Protein AF-A0AB33CK07-F1 (afdb_monomer_lite)

pLDDT: mean 81.27, std 14.11, range [33.09, 98.12]

Structure (mmCIF, N/CA/C/O backbone):
data_AF-A0AB33CK07-F1
#
_entry.id   AF-A0AB33CK07-F1
#
loop_
_atom_site.group_PDB
_atom_site.id
_atom_site.type_symbol
_atom_site.labe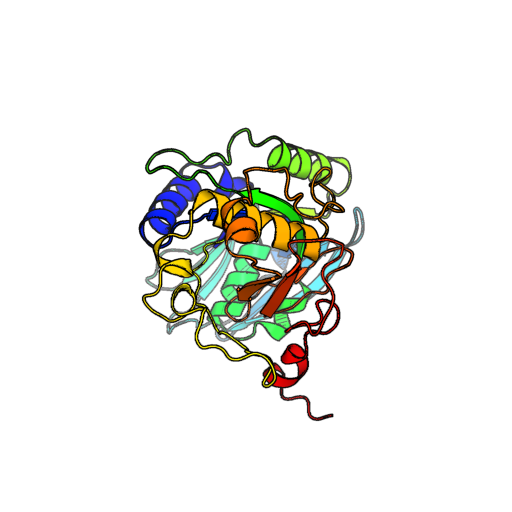l_atom_id
_atom_site.label_alt_id
_atom_site.label_comp_id
_atom_site.label_asym_id
_atom_site.label_entity_id
_atom_site.label_seq_id
_atom_site.pdbx_PDB_ins_code
_atom_site.Cartn_x
_atom_site.Cartn_y
_atom_site.Cartn_z
_atom_site.occupancy
_atom_site.B_iso_or_equiv
_atom_site.auth_seq_id
_atom_site.auth_comp_id
_atom_site.auth_asym_id
_atom_site.auth_atom_id
_atom_site.pdbx_PDB_model_num
ATOM 1 N N . MET A 1 1 ? 2.839 5.586 1.866 1.00 85.88 1 MET A N 1
ATOM 2 C CA . MET A 1 1 ? 1.687 6.102 2.645 1.00 85.88 1 MET A CA 1
ATOM 3 C C . MET A 1 1 ? 0.417 5.455 2.115 1.00 85.88 1 MET A C 1
ATOM 5 O O . MET A 1 1 ? 0.342 5.259 0.911 1.00 85.88 1 MET A O 1
ATOM 9 N N . LEU A 1 2 ? -0.549 5.105 2.964 1.00 88.44 2 LEU A N 1
ATOM 10 C CA . LEU A 1 2 ? -1.842 4.560 2.535 1.00 88.44 2 LEU A CA 1
ATOM 11 C C . LEU A 1 2 ? -2.947 5.533 2.938 1.00 88.44 2 LEU A C 1
ATOM 13 O O . LEU A 1 2 ? -2.925 6.022 4.062 1.00 88.44 2 LEU A O 1
ATOM 17 N N . LEU A 1 3 ? -3.873 5.805 2.027 1.00 86.88 3 LEU A N 1
ATOM 18 C CA . LEU A 1 3 ? -5.029 6.660 2.259 1.00 86.88 3 LEU A CA 1
ATOM 19 C C . LEU A 1 3 ? -6.311 5.933 1.876 1.00 86.88 3 LEU A C 1
ATOM 21 O O . LEU A 1 3 ? -6.347 5.219 0.867 1.00 86.88 3 LEU A O 1
ATOM 25 N N . SER A 1 4 ? -7.380 6.189 2.625 1.00 84.88 4 SER A N 1
ATOM 26 C CA . SER A 1 4 ? -8.730 5.921 2.133 1.00 84.88 4 SER A CA 1
ATOM 27 C C . SER A 1 4 ? -9.007 6.794 0.897 1.00 84.88 4 SER A C 1
ATOM 29 O O . SER A 1 4 ? -8.420 7.869 0.718 1.00 84.88 4 SER A O 1
ATOM 31 N N . ALA A 1 5 ? -9.935 6.380 0.033 1.00 77.31 5 ALA A N 1
ATOM 32 C CA . ALA A 1 5 ? -10.377 7.238 -1.070 1.00 77.31 5 ALA A CA 1
ATOM 33 C C . ALA A 1 5 ? -10.945 8.594 -0.589 1.00 77.31 5 ALA A C 1
ATOM 35 O O . ALA A 1 5 ? -10.821 9.610 -1.280 1.00 77.31 5 ALA A O 1
ATOM 36 N N . HIS A 1 6 ? -11.530 8.626 0.612 1.00 78.94 6 HIS A N 1
ATOM 37 C CA . HIS A 1 6 ? -12.035 9.849 1.228 1.00 78.94 6 HIS A CA 1
ATOM 38 C C . HIS A 1 6 ? -10.890 10.805 1.609 1.00 78.94 6 HIS A C 1
ATOM 40 O O . HIS A 1 6 ? -10.870 11.951 1.157 1.00 78.94 6 HIS A O 1
ATOM 46 N N . GLN A 1 7 ? -9.880 10.322 2.337 1.00 79.62 7 GLN A N 1
ATOM 47 C CA . GLN A 1 7 ? -8.671 11.087 2.671 1.00 79.62 7 GLN A CA 1
ATOM 48 C C . GLN A 1 7 ? -7.916 11.569 1.435 1.00 79.62 7 GLN A C 1
ATOM 50 O O . GLN A 1 7 ? -7.435 12.698 1.397 1.00 79.62 7 GLN A O 1
ATOM 55 N N . ALA A 1 8 ? -7.832 10.739 0.394 1.00 75.00 8 ALA A N 1
ATOM 56 C CA . ALA A 1 8 ? -7.155 11.105 -0.847 1.00 75.00 8 ALA A CA 1
ATOM 57 C C . ALA A 1 8 ? -7.790 12.323 -1.548 1.00 75.00 8 ALA A C 1
ATOM 59 O O . ALA A 1 8 ? -7.141 12.974 -2.370 1.00 75.00 8 ALA A O 1
ATOM 60 N N . THR A 1 9 ? -9.054 12.639 -1.246 1.00 72.94 9 THR A N 1
ATOM 61 C CA . THR A 1 9 ? -9.816 13.698 -1.922 1.00 72.94 9 THR A CA 1
ATOM 62 C C . THR A 1 9 ? -10.185 14.877 -1.019 1.00 72.94 9 THR A C 1
ATOM 64 O O . THR A 1 9 ? -10.418 15.973 -1.543 1.00 72.94 9 THR A O 1
ATOM 67 N N . ASN A 1 10 ? -10.189 14.702 0.306 1.00 78.06 10 ASN A N 1
ATOM 68 C CA . ASN A 1 10 ? -10.544 15.748 1.265 1.00 78.06 10 ASN A CA 1
ATOM 69 C C . ASN A 1 10 ? -9.382 16.729 1.558 1.00 78.06 10 ASN A C 1
ATOM 71 O O . ASN A 1 10 ? -8.235 16.530 1.154 1.00 78.06 10 ASN A O 1
ATOM 75 N N . LYS A 1 11 ? -9.695 17.858 2.208 1.00 78.38 11 LYS A N 1
ATOM 76 C CA . LYS A 1 11 ? -8.737 18.957 2.435 1.00 78.38 11 LYS A CA 1
ATOM 77 C C . LYS A 1 11 ? -7.617 18.573 3.408 1.00 78.38 11 LYS A C 1
ATOM 79 O O . LYS A 1 11 ? -6.467 18.936 3.168 1.00 78.38 11 LYS A O 1
ATOM 84 N N . ASP A 1 12 ? -7.945 17.840 4.465 1.00 78.94 12 ASP A N 1
ATOM 85 C CA . ASP A 1 12 ? -6.992 17.497 5.523 1.00 78.94 12 ASP A CA 1
ATOM 86 C C . ASP A 1 12 ? -5.993 16.442 5.044 1.00 78.94 12 ASP A C 1
ATOM 88 O O . ASP A 1 12 ? -4.785 16.615 5.200 1.00 78.94 12 ASP A O 1
ATOM 92 N N . GLY A 1 13 ? -6.469 15.415 4.335 1.00 78.19 13 GLY A N 1
ATOM 93 C CA . GLY A 1 13 ? -5.608 14.431 3.690 1.00 78.19 13 GLY A CA 1
ATOM 94 C C . GLY A 1 13 ? -4.673 15.078 2.669 1.00 78.19 13 GLY A C 1
ATOM 95 O O . GLY A 1 13 ? -3.477 14.795 2.668 1.00 78.19 13 GLY A O 1
ATOM 96 N N . LYS A 1 14 ? -5.156 16.047 1.877 1.00 78.31 14 LYS A N 1
ATOM 97 C CA . LYS A 1 14 ? -4.290 16.846 0.991 1.00 78.31 14 LYS A CA 1
ATOM 98 C C . LYS A 1 14 ? -3.204 17.614 1.748 1.00 78.31 14 LYS A C 1
ATOM 100 O O . LYS A 1 14 ? -2.072 17.663 1.277 1.00 78.31 14 LYS A O 1
ATOM 105 N N . ALA A 1 15 ? -3.515 18.204 2.901 1.00 82.00 15 ALA A N 1
ATOM 106 C CA . ALA A 1 15 ? -2.518 18.914 3.701 1.00 82.00 15 ALA A CA 1
ATOM 107 C C . ALA A 1 15 ? -1.416 17.965 4.199 1.00 82.00 15 ALA A C 1
ATOM 109 O O . ALA A 1 15 ? -0.233 18.277 4.057 1.00 82.00 15 ALA A O 1
ATOM 110 N N . VAL A 1 16 ? -1.791 16.780 4.694 1.00 82.81 16 VAL A N 1
ATOM 111 C CA . VAL A 1 16 ? -0.831 15.739 5.099 1.00 82.81 16 VAL A CA 1
ATOM 112 C C . VAL A 1 16 ? 0.034 15.307 3.914 1.00 82.81 16 VAL A C 1
ATOM 114 O O . VAL A 1 16 ? 1.252 15.212 4.046 1.00 82.81 16 VAL A O 1
ATOM 117 N N . LEU A 1 17 ? -0.566 15.113 2.738 1.00 82.38 17 LEU A N 1
ATOM 118 C CA . LEU A 1 17 ? 0.158 14.747 1.521 1.00 82.38 17 LEU A CA 1
ATOM 119 C C . LEU A 1 17 ? 1.204 15.777 1.110 1.00 82.38 17 LEU A C 1
ATOM 121 O O . LEU A 1 17 ? 2.318 15.398 0.755 1.00 82.38 17 LEU A O 1
ATOM 125 N N . LEU A 1 18 ? 0.871 17.068 1.172 1.00 82.75 18 LEU A N 1
ATOM 126 C CA . LEU A 1 18 ? 1.829 18.131 0.870 1.00 82.75 18 LEU A CA 1
ATOM 127 C C . LEU A 1 18 ? 2.994 18.142 1.861 1.00 82.75 18 LEU A C 1
ATOM 129 O O . LEU A 1 18 ? 4.123 18.404 1.454 1.00 82.75 18 LEU A O 1
ATOM 133 N N . THR A 1 19 ? 2.740 17.855 3.139 1.00 84.81 19 THR A N 1
ATOM 134 C CA . THR A 1 19 ? 3.794 17.744 4.157 1.00 84.81 19 THR A CA 1
ATOM 135 C C . THR A 1 19 ? 4.709 16.558 3.868 1.00 84.81 19 THR A C 1
ATOM 137 O O . THR A 1 19 ? 5.914 16.747 3.728 1.00 84.81 19 THR A O 1
ATOM 140 N N . VAL A 1 20 ? 4.147 15.361 3.675 1.00 84.56 20 VAL A N 1
ATOM 141 C CA . VAL A 1 20 ? 4.927 14.145 3.389 1.00 84.56 20 VAL A CA 1
ATOM 142 C C . VAL A 1 20 ? 5.734 14.295 2.098 1.00 84.56 20 VAL A C 1
ATOM 144 O O . VAL A 1 20 ? 6.910 13.951 2.071 1.00 84.56 20 VAL A O 1
ATOM 147 N N . ASN A 1 21 ? 5.142 14.863 1.044 1.00 83.81 21 ASN A N 1
ATOM 148 C CA . ASN A 1 21 ? 5.810 15.034 -0.247 1.00 83.81 21 ASN A CA 1
ATOM 149 C C . ASN A 1 21 ? 7.002 16.009 -0.198 1.00 83.81 21 ASN A C 1
ATOM 151 O O . ASN A 1 21 ? 7.901 15.909 -1.029 1.00 83.81 21 ASN A O 1
ATOM 155 N N . LYS A 1 22 ? 7.016 16.959 0.749 1.00 83.06 22 LYS A N 1
ATOM 156 C CA . LYS A 1 22 ? 8.163 17.862 0.954 1.00 83.06 22 LYS A CA 1
ATOM 157 C C . LYS A 1 22 ? 9.365 17.139 1.554 1.00 83.06 22 LYS A C 1
ATOM 159 O O . LYS A 1 22 ? 10.492 17.487 1.224 1.00 83.06 22 LYS A O 1
ATOM 164 N N . GLU A 1 23 ? 9.123 16.168 2.429 1.00 83.75 23 GLU A N 1
ATOM 165 C CA . GLU A 1 23 ? 10.176 15.393 3.094 1.00 83.75 23 GLU A CA 1
ATOM 166 C C . GLU A 1 23 ? 10.644 14.215 2.236 1.00 83.75 23 GLU A C 1
ATOM 168 O O . GLU A 1 23 ? 11.837 13.942 2.138 1.00 83.75 23 GLU A O 1
ATOM 173 N N . SER A 1 24 ? 9.703 13.526 1.590 1.00 82.62 24 SER A N 1
ATOM 174 C CA . SER A 1 24 ? 9.966 12.378 0.731 1.00 82.62 24 SER A CA 1
ATOM 175 C C . SER A 1 24 ? 9.107 12.477 -0.530 1.00 82.62 24 SER A C 1
ATOM 177 O O . SER A 1 24 ? 7.899 12.226 -0.460 1.00 82.62 24 SER A O 1
ATOM 179 N N . PRO A 1 25 ? 9.700 12.852 -1.682 1.00 84.06 25 PRO A N 1
ATOM 180 C CA . PRO A 1 25 ? 8.963 13.013 -2.927 1.00 84.06 25 PRO A CA 1
ATOM 181 C C . PRO A 1 25 ? 8.213 11.738 -3.305 1.00 84.06 25 PRO A C 1
ATOM 183 O O . PRO A 1 25 ? 8.795 10.697 -3.607 1.00 84.06 25 PRO A O 1
ATOM 186 N N . LEU A 1 26 ? 6.893 11.834 -3.308 1.00 86.88 26 LEU A N 1
ATOM 187 C CA . LEU A 1 26 ? 6.020 10.772 -3.764 1.00 86.88 26 LEU A CA 1
ATOM 188 C C . LEU A 1 26 ? 6.026 10.812 -5.298 1.00 86.88 26 LEU A C 1
ATOM 190 O O . LEU A 1 26 ? 5.732 11.840 -5.911 1.00 86.88 26 LEU A O 1
ATOM 194 N N . THR A 1 27 ? 6.413 9.700 -5.916 1.00 87.19 27 THR A N 1
ATOM 195 C CA . THR A 1 27 ? 6.632 9.609 -7.371 1.00 87.19 27 THR A CA 1
ATOM 196 C C . THR A 1 27 ? 5.629 8.696 -8.060 1.00 87.19 27 THR A C 1
ATOM 198 O O . THR A 1 27 ? 5.348 8.871 -9.245 1.00 87.19 27 THR A O 1
ATOM 201 N N . HIS A 1 28 ? 5.065 7.738 -7.323 1.00 90.56 28 HIS A N 1
ATOM 202 C CA . HIS A 1 28 ? 4.116 6.766 -7.849 1.00 90.56 28 HIS A CA 1
ATOM 203 C C . HIS A 1 28 ? 2.968 6.548 -6.878 1.00 90.56 28 HIS A C 1
ATOM 205 O O . HIS A 1 28 ? 3.057 6.822 -5.679 1.00 90.56 28 HIS A O 1
ATOM 211 N N . TYR A 1 29 ? 1.881 6.002 -7.398 1.00 91.00 29 TYR A N 1
ATOM 212 C CA . TYR A 1 29 ? 0.764 5.561 -6.594 1.00 91.00 29 TYR A CA 1
ATOM 213 C C . TYR A 1 29 ? 0.171 4.273 -7.144 1.00 91.00 29 TYR A C 1
ATOM 215 O O . TYR A 1 29 ? 0.310 3.938 -8.321 1.00 91.00 29 TYR A O 1
ATOM 223 N N . MET A 1 30 ? -0.522 3.564 -6.268 1.00 92.25 30 MET A N 1
ATOM 224 C CA . MET A 1 30 ? -1.325 2.406 -6.592 1.00 92.25 30 MET A CA 1
ATOM 225 C C . MET A 1 30 ? -2.757 2.665 -6.150 1.00 92.25 30 MET A C 1
ATOM 227 O O . MET A 1 30 ? -2.994 3.184 -5.056 1.00 92.25 30 MET A O 1
ATOM 231 N N . VAL A 1 31 ? -3.707 2.284 -6.996 1.00 91.62 31 VAL A N 1
ATOM 232 C CA . VAL A 1 31 ? -5.098 2.122 -6.575 1.00 91.62 31 VAL A CA 1
ATOM 233 C C . VAL A 1 31 ? -5.257 0.675 -6.164 1.00 91.62 31 VAL A C 1
ATOM 235 O O . VAL A 1 31 ? -5.001 -0.228 -6.964 1.00 91.62 31 VAL A O 1
ATOM 238 N N . CYS A 1 32 ? -5.651 0.467 -4.917 1.00 93.88 32 CYS A N 1
ATOM 239 C CA . CYS A 1 32 ? -5.795 -0.852 -4.334 1.00 93.88 32 CYS A CA 1
ATOM 240 C C . CYS A 1 32 ? -7.208 -1.059 -3.802 1.00 93.88 32 CYS A C 1
ATOM 242 O O . CYS A 1 32 ? -7.916 -0.096 -3.511 1.00 93.88 32 CYS A O 1
ATOM 244 N N . THR A 1 33 ? -7.586 -2.318 -3.625 1.00 93.50 33 THR A N 1
ATOM 245 C CA . THR A 1 33 ? -8.787 -2.705 -2.887 1.00 93.50 33 THR A CA 1
ATOM 246 C C . THR A 1 33 ? -8.458 -3.649 -1.745 1.00 93.50 33 THR A C 1
ATOM 248 O O . THR A 1 33 ? -7.495 -4.408 -1.817 1.00 93.50 33 THR A O 1
ATOM 251 N N . ALA A 1 34 ? -9.265 -3.609 -0.694 1.00 94.25 34 ALA A N 1
ATOM 252 C CA . ALA A 1 34 ? -9.290 -4.622 0.357 1.00 94.25 34 ALA A CA 1
ATOM 253 C C . ALA A 1 34 ? -10.738 -5.019 0.642 1.00 94.25 34 ALA A C 1
ATOM 255 O O . ALA A 1 34 ? -11.666 -4.322 0.219 1.00 94.25 34 ALA A O 1
ATOM 256 N N . ASN A 1 35 ? -10.933 -6.136 1.341 1.00 94.06 35 ASN A N 1
ATOM 257 C CA . ASN A 1 35 ? -12.244 -6.463 1.892 1.00 94.06 35 ASN A CA 1
ATOM 258 C C . ASN A 1 35 ? -12.677 -5.372 2.872 1.00 94.06 35 ASN A C 1
ATOM 260 O O . ASN A 1 35 ? -11.862 -4.807 3.609 1.00 94.06 35 ASN A O 1
ATOM 264 N N . ARG A 1 36 ? -13.970 -5.056 2.864 1.00 93.12 36 ARG A N 1
ATOM 265 C CA . ARG A 1 36 ? -14.542 -4.105 3.806 1.00 93.12 36 ARG A CA 1
ATOM 266 C C . ARG A 1 36 ? -14.480 -4.699 5.204 1.00 93.12 36 ARG A C 1
ATOM 268 O O . ARG A 1 36 ? -14.986 -5.792 5.445 1.00 93.12 36 ARG A O 1
ATOM 275 N N . LEU A 1 37 ? -13.928 -3.922 6.126 1.00 94.56 37 LEU A N 1
ATOM 276 C CA . LEU A 1 37 ? -13.873 -4.263 7.539 1.00 94.56 37 LEU A CA 1
ATOM 277 C C . LEU A 1 37 ? -14.838 -3.371 8.320 1.00 94.56 37 LEU A C 1
ATOM 279 O O . LEU A 1 37 ? -14.908 -2.163 8.086 1.00 94.56 37 LEU A O 1
ATOM 283 N N . LYS A 1 38 ? -15.567 -3.956 9.268 1.00 94.94 38 LYS A N 1
ATOM 284 C CA . LYS A 1 38 ? -16.433 -3.233 10.208 1.00 94.94 38 LYS A CA 1
ATOM 285 C C . LYS A 1 38 ? -16.208 -3.733 11.621 1.00 94.94 38 LYS A C 1
ATOM 287 O O . LYS A 1 38 ? -16.033 -4.924 11.830 1.00 94.94 38 LYS A O 1
ATOM 292 N N . ILE A 1 39 ? -16.261 -2.833 12.589 1.00 96.12 39 ILE A N 1
ATOM 293 C CA . ILE A 1 39 ? -16.301 -3.202 14.004 1.00 96.12 39 ILE A CA 1
ATOM 294 C C . ILE A 1 39 ? -17.770 -3.232 14.418 1.00 96.12 39 ILE A C 1
ATOM 296 O O . ILE A 1 39 ? -18.517 -2.312 14.080 1.00 96.12 39 ILE A O 1
ATOM 300 N N . ASP A 1 40 ? -18.195 -4.287 15.108 1.00 96.00 40 ASP A N 1
ATOM 301 C CA . ASP A 1 40 ? -19.526 -4.321 15.712 1.00 96.00 40 ASP A CA 1
ATOM 302 C C . ASP A 1 40 ? -19.529 -3.486 16.999 1.00 96.00 40 ASP A C 1
ATOM 304 O O . ASP A 1 40 ? -18.911 -3.865 17.994 1.00 96.00 40 ASP A O 1
ATOM 308 N N . GLU A 1 41 ? -20.224 -2.349 16.981 1.00 96.00 41 GLU A N 1
ATOM 309 C CA . GL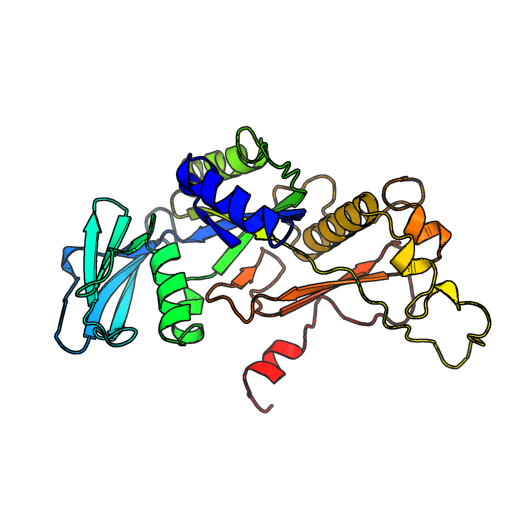U A 1 41 ? -20.295 -1.410 18.105 1.00 96.00 41 GLU A CA 1
ATOM 310 C C . GLU A 1 41 ? -20.755 -2.077 19.406 1.00 96.00 41 GLU A C 1
ATOM 312 O O . GLU A 1 41 ? -20.209 -1.802 20.472 1.00 96.00 41 GLU A O 1
ATOM 317 N N . GLN A 1 42 ? -21.720 -2.998 19.318 1.00 96.62 42 GLN A N 1
ATOM 318 C CA . GLN A 1 42 ? -22.302 -3.655 20.491 1.00 96.62 42 GLN A CA 1
ATOM 319 C C . GLN A 1 42 ? -21.352 -4.671 21.129 1.00 96.62 42 GLN A C 1
ATOM 321 O O . GLN A 1 42 ? -21.542 -5.059 22.279 1.00 96.62 42 GLN A O 1
ATOM 326 N N . SER A 1 43 ? -20.328 -5.097 20.389 1.00 97.44 43 SER A N 1
ATOM 327 C CA . SER A 1 43 ? -19.326 -6.052 20.861 1.00 97.44 43 SER A CA 1
ATOM 328 C C . SER A 1 43 ? -18.150 -5.397 21.592 1.00 97.44 43 SER A C 1
ATOM 330 O O . SER A 1 43 ? -17.337 -6.102 22.192 1.00 97.44 43 SER A O 1
ATOM 332 N N . ILE A 1 44 ? -18.026 -4.065 21.530 1.00 98.12 44 ILE A N 1
ATOM 333 C CA . ILE A 1 44 ? -16.870 -3.354 22.079 1.00 98.12 44 ILE A CA 1
ATOM 334 C C . ILE A 1 44 ? -16.897 -3.427 23.606 1.00 98.12 44 ILE A C 1
ATOM 336 O O . ILE A 1 44 ? -17.797 -2.902 24.259 1.00 98.12 44 ILE A O 1
ATOM 340 N N . THR A 1 45 ? -15.851 -4.013 24.183 1.00 98.00 45 THR A N 1
ATOM 341 C CA . THR A 1 45 ? -15.630 -4.046 25.629 1.00 98.00 45 THR A CA 1
ATOM 342 C C . THR A 1 45 ? -14.315 -3.354 25.962 1.00 98.00 45 THR A C 1
ATOM 344 O O . THR A 1 45 ? -13.236 -3.827 25.611 1.00 98.00 45 THR A O 1
ATOM 347 N N . ASN A 1 46 ? -14.405 -2.228 26.671 1.00 97.25 46 ASN A N 1
ATOM 348 C CA . ASN A 1 46 ? -13.254 -1.472 27.162 1.00 97.25 46 ASN A CA 1
ATOM 349 C C . ASN A 1 46 ? -12.902 -1.931 28.582 1.00 97.25 46 ASN A C 1
ATOM 351 O O . ASN A 1 46 ? -13.408 -1.386 29.563 1.00 97.25 46 ASN A O 1
ATOM 355 N N . GLY A 1 47 ? -12.073 -2.968 28.687 1.00 94.25 47 GLY A N 1
ATOM 356 C CA . GLY A 1 47 ? -11.582 -3.476 29.963 1.00 94.25 47 GLY A CA 1
ATOM 357 C C . GLY A 1 47 ? -10.369 -2.707 30.491 1.00 94.25 47 GLY A C 1
ATOM 358 O O . GLY A 1 47 ? -9.807 -1.834 29.832 1.00 94.25 47 GLY A O 1
ATOM 359 N N . ASP A 1 48 ? -9.926 -3.066 31.696 1.00 91.62 48 ASP A N 1
ATOM 360 C CA . ASP A 1 48 ? -8.752 -2.437 32.314 1.00 91.62 48 ASP A CA 1
ATOM 361 C C . ASP A 1 48 ? -7.433 -2.843 31.648 1.00 91.62 48 ASP A C 1
ATOM 363 O O . ASP A 1 48 ? -6.527 -2.021 31.527 1.00 91.62 48 ASP A O 1
ATOM 367 N N . ASN A 1 49 ? -7.344 -4.091 31.178 1.00 93.06 49 ASN A N 1
ATOM 368 C CA . ASN A 1 49 ? -6.130 -4.647 30.572 1.00 93.06 49 ASN A CA 1
ATOM 369 C C . ASN A 1 49 ? -6.238 -4.826 29.057 1.00 93.06 49 ASN A C 1
ATOM 371 O O . ASN A 1 49 ? -5.219 -4.828 28.365 1.00 93.06 49 ASN A O 1
ATOM 375 N N . GLN A 1 50 ? -7.452 -5.007 28.537 1.00 95.56 50 GLN A N 1
ATOM 376 C CA . GLN A 1 50 ? -7.697 -5.322 27.134 1.00 95.56 50 GLN A CA 1
ATOM 377 C C . GLN A 1 50 ? -8.936 -4.600 26.612 1.00 95.56 50 GLN A C 1
ATOM 379 O O . GLN A 1 50 ? -9.899 -4.387 27.348 1.00 95.56 50 GLN A O 1
ATOM 384 N N . ILE A 1 51 ? -8.894 -4.262 25.329 1.00 95.81 51 ILE A N 1
ATOM 385 C CA . ILE A 1 51 ? -10.038 -3.832 24.534 1.00 95.81 51 ILE A CA 1
ATOM 386 C C . ILE A 1 51 ? -10.395 -5.007 23.630 1.00 95.81 51 ILE A C 1
ATOM 388 O O . ILE A 1 51 ? -9.552 -5.441 22.843 1.00 95.81 51 ILE A O 1
ATOM 392 N N . THR A 1 52 ? -11.620 -5.512 23.727 1.00 96.69 52 THR A N 1
ATOM 393 C CA . THR A 1 52 ? -12.107 -6.588 22.855 1.00 96.69 52 THR A CA 1
ATOM 394 C C . THR A 1 52 ? -13.257 -6.110 21.984 1.00 96.69 52 THR A C 1
ATOM 396 O O . THR A 1 52 ? -14.013 -5.220 22.375 1.00 96.69 52 THR A O 1
ATOM 399 N N . PHE A 1 53 ? -13.359 -6.661 20.777 1.00 96.75 53 PHE A N 1
ATOM 400 C CA . PHE A 1 53 ? -14.452 -6.391 19.845 1.00 96.75 53 PHE A CA 1
ATOM 401 C C . PHE A 1 53 ? -14.516 -7.470 18.759 1.00 96.75 53 PHE A C 1
ATOM 403 O O . PHE A 1 53 ? -13.548 -8.188 18.505 1.00 96.75 53 PHE A O 1
ATOM 410 N N . GLN A 1 54 ? -15.657 -7.557 18.086 1.00 96.56 54 GLN A N 1
ATOM 411 C CA . GLN A 1 54 ? -15.847 -8.360 16.888 1.00 96.56 54 GLN A CA 1
ATOM 412 C C . GLN A 1 54 ? -15.547 -7.520 15.645 1.00 96.56 54 GLN A C 1
ATOM 414 O O . GLN A 1 54 ? -16.184 -6.494 15.385 1.00 96.56 54 GLN A O 1
ATOM 419 N N . LEU A 1 55 ? -14.564 -7.971 14.871 1.00 95.62 55 LEU A N 1
ATOM 420 C CA . LEU A 1 55 ? -14.245 -7.458 13.548 1.00 95.62 55 LEU A CA 1
ATOM 421 C C . LEU A 1 55 ? -14.982 -8.298 12.508 1.00 95.62 55 LEU A C 1
ATOM 423 O O . LEU A 1 55 ? -14.834 -9.515 12.462 1.00 95.62 55 LEU A O 1
ATOM 427 N N . ARG A 1 56 ? -15.767 -7.645 11.664 1.00 95.31 56 ARG A N 1
ATOM 428 C CA . ARG A 1 56 ? -16.515 -8.264 10.578 1.00 95.31 56 ARG A CA 1
ATOM 429 C C . ARG A 1 56 ? -15.835 -7.963 9.251 1.00 95.31 56 ARG A C 1
ATOM 431 O O . ARG A 1 56 ? -15.708 -6.793 8.886 1.00 95.31 56 ARG A O 1
ATOM 438 N N . GLU A 1 57 ? -15.436 -9.001 8.533 1.00 95.25 57 GLU A N 1
ATOM 439 C CA . GLU A 1 57 ? -14.865 -8.921 7.191 1.00 95.25 57 GLU A CA 1
ATOM 440 C C . GLU A 1 57 ? -15.919 -9.293 6.149 1.00 95.25 57 GLU A C 1
ATOM 442 O O . GLU A 1 57 ? -16.554 -10.342 6.236 1.00 95.25 57 GLU A O 1
ATOM 447 N N . GLN A 1 58 ? -16.122 -8.430 5.155 1.00 94.38 58 GLN A N 1
ATOM 448 C CA . GLN A 1 58 ? -17.030 -8.710 4.050 1.00 94.38 58 GLN A CA 1
ATOM 449 C C . GLN A 1 58 ? -16.289 -9.458 2.936 1.00 94.38 58 GLN A C 1
ATOM 451 O O . GLN A 1 58 ? -15.523 -8.852 2.185 1.00 94.38 58 GLN A O 1
ATOM 456 N N . ILE A 1 59 ? -16.519 -10.767 2.824 1.00 91.12 59 ILE A N 1
ATOM 457 C CA . ILE A 1 59 ? -15.831 -11.627 1.846 1.00 91.12 59 ILE A CA 1
ATOM 458 C C . ILE A 1 59 ? -16.562 -11.713 0.496 1.00 91.12 59 ILE A C 1
ATOM 460 O O . ILE A 1 59 ? -15.936 -11.994 -0.525 1.00 91.12 59 ILE A O 1
ATOM 464 N N . SER A 1 60 ? -17.870 -11.437 0.478 1.00 90.31 60 SER A N 1
ATOM 465 C CA . SER A 1 60 ? -18.714 -11.313 -0.720 1.00 90.31 60 SER A CA 1
ATOM 466 C C . SER A 1 60 ? -19.846 -10.311 -0.470 1.00 90.31 60 SER A C 1
ATOM 468 O O . SER A 1 60 ? -19.988 -9.768 0.625 1.00 90.31 60 SER A O 1
ATOM 470 N N . ASP A 1 61 ? -20.686 -10.056 -1.470 1.00 86.25 61 ASP A N 1
ATOM 471 C CA . ASP A 1 61 ? -21.760 -9.057 -1.379 1.00 86.25 61 ASP A CA 1
ATOM 472 C C . ASP A 1 61 ? -22.732 -9.299 -0.212 1.00 86.25 61 ASP A C 1
ATOM 474 O O . ASP A 1 61 ? -23.219 -8.344 0.396 1.00 86.25 61 ASP A O 1
ATOM 478 N N . ASP A 1 62 ? -22.955 -10.559 0.149 1.00 88.00 62 ASP A N 1
ATOM 479 C CA . ASP A 1 62 ? -23.886 -11.004 1.184 1.00 88.00 62 ASP A CA 1
ATOM 480 C C . ASP A 1 62 ? -23.219 -11.710 2.375 1.00 88.00 62 ASP A C 1
ATOM 482 O O . ASP A 1 62 ? -23.846 -11.851 3.428 1.00 88.00 62 ASP A O 1
ATOM 486 N N . THR A 1 63 ? -21.954 -12.118 2.254 1.00 93.75 63 THR A N 1
ATOM 487 C CA . THR A 1 63 ? -21.288 -12.941 3.267 1.00 93.75 63 THR A CA 1
ATOM 488 C C . THR A 1 63 ? -20.300 -12.129 4.095 1.00 93.75 63 THR A C 1
ATOM 490 O O . THR A 1 63 ? -19.436 -11.418 3.575 1.00 93.75 63 THR A O 1
ATOM 493 N N . TRP A 1 64 ? -20.432 -12.272 5.414 1.00 95.25 64 TRP A N 1
ATOM 494 C CA . TRP A 1 64 ? -19.545 -11.683 6.408 1.00 95.25 64 TRP A CA 1
ATOM 495 C C . TRP A 1 64 ? -18.928 -12.781 7.262 1.00 95.25 64 TRP A C 1
ATOM 497 O O . TRP A 1 64 ? -19.652 -13.626 7.788 1.00 95.25 64 TRP A O 1
ATOM 507 N N . GLU A 1 65 ? -17.618 -12.715 7.450 1.00 94.69 65 GLU A N 1
ATOM 508 C CA . GLU A 1 65 ? -16.913 -13.476 8.475 1.00 94.69 65 GLU A CA 1
ATOM 509 C C . GLU A 1 65 ? -16.703 -12.596 9.707 1.00 94.69 65 GLU A C 1
ATOM 511 O O . GLU A 1 65 ? -16.571 -11.374 9.601 1.00 94.69 65 GLU A O 1
ATOM 516 N N . THR A 1 66 ? -16.732 -13.208 10.889 1.00 95.31 66 THR A N 1
ATOM 517 C CA . THR A 1 66 ? -16.565 -12.508 12.165 1.00 95.31 66 THR A CA 1
ATOM 518 C C . THR A 1 66 ? -15.345 -13.058 12.881 1.00 95.31 66 THR A C 1
ATOM 520 O O . THR A 1 66 ? -15.199 -14.269 13.041 1.00 95.31 66 THR A O 1
ATOM 523 N N . HIS A 1 67 ? -14.506 -12.151 13.365 1.00 93.69 67 HIS A N 1
ATOM 524 C CA . HIS A 1 67 ? -13.260 -12.451 14.049 1.00 93.69 67 HIS A CA 1
ATOM 525 C C . HIS A 1 67 ? -13.242 -11.724 15.390 1.00 93.69 67 HIS A C 1
ATOM 527 O O . HIS A 1 67 ? -13.549 -10.533 15.468 1.00 93.69 67 HIS A O 1
ATOM 533 N N . GLU A 1 68 ? -12.876 -12.430 16.453 1.00 94.31 68 GLU A N 1
ATOM 534 C CA . GLU A 1 68 ? -12.678 -11.812 17.761 1.00 94.31 68 GLU A CA 1
ATOM 535 C C . GLU A 1 68 ? -11.289 -11.183 17.825 1.00 94.31 68 GLU A C 1
ATOM 537 O O . GLU A 1 68 ? -10.276 -11.851 17.612 1.00 94.31 68 GLU A O 1
ATOM 542 N N . ILE A 1 69 ? -11.246 -9.888 18.125 1.00 93.19 69 ILE A N 1
ATOM 543 C CA . ILE A 1 69 ? -10.008 -9.134 18.271 1.00 93.19 69 ILE A CA 1
ATOM 544 C C . ILE A 1 69 ? -9.849 -8.721 19.728 1.00 93.19 69 ILE A C 1
ATOM 546 O O . ILE A 1 69 ? -10.790 -8.254 20.370 1.00 93.19 69 ILE A O 1
ATOM 550 N N . SER A 1 70 ? -8.624 -8.862 20.229 1.00 92.50 70 SER A N 1
ATOM 551 C CA . SER A 1 70 ? -8.213 -8.400 21.549 1.00 92.50 70 SER A CA 1
ATOM 552 C C . SER A 1 70 ? -6.948 -7.560 21.425 1.00 92.50 70 SER A C 1
ATOM 554 O O . SER A 1 70 ? -5.918 -8.037 20.950 1.00 92.50 70 SER A O 1
ATOM 556 N N . LEU A 1 71 ? -7.022 -6.312 21.880 1.00 92.25 71 LEU A N 1
ATOM 557 C CA . LEU A 1 71 ? -5.916 -5.359 21.915 1.00 92.25 71 LEU A CA 1
ATOM 558 C C . LEU A 1 71 ? -5.553 -5.030 23.369 1.00 92.25 71 LEU A C 1
ATOM 560 O O . LEU A 1 71 ? -6.428 -5.064 24.234 1.00 92.25 71 LEU A O 1
ATOM 564 N N . PRO A 1 72 ? -4.297 -4.671 23.678 1.00 92.56 72 PRO A N 1
ATOM 565 C CA . PRO A 1 72 ? -3.949 -4.160 25.001 1.00 92.56 72 PRO A CA 1
ATOM 566 C C . PRO A 1 72 ? -4.663 -2.82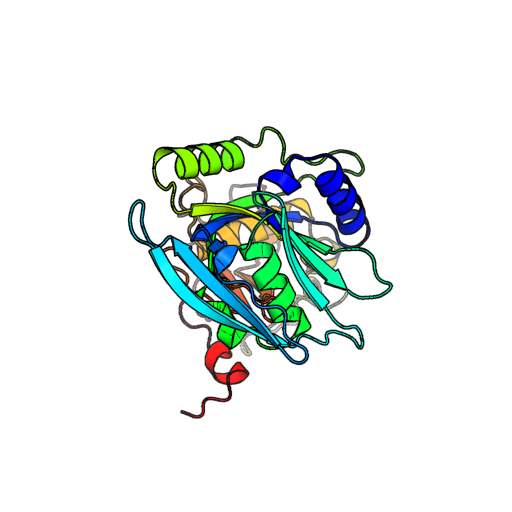6 25.269 1.00 92.56 72 PRO A C 1
ATOM 568 O O . PRO A 1 72 ? -4.626 -1.925 24.437 1.00 92.56 72 PRO A O 1
ATOM 571 N N . ALA A 1 73 ? -5.275 -2.666 26.445 1.00 92.88 73 ALA A N 1
ATOM 572 C CA . ALA A 1 73 ? -5.917 -1.405 26.831 1.00 92.88 73 ALA A CA 1
ATOM 573 C C . ALA A 1 73 ? -4.902 -0.319 27.206 1.00 92.88 73 ALA A C 1
ATOM 575 O O . ALA A 1 73 ? -5.239 0.857 27.198 1.00 92.88 73 ALA A O 1
ATOM 576 N N . VAL A 1 74 ? -3.656 -0.680 27.521 1.00 91.25 74 VAL A N 1
ATOM 577 C CA . VAL A 1 74 ? -2.581 0.285 27.778 1.00 91.25 74 VAL A CA 1
ATOM 578 C C . VAL A 1 74 ? -1.651 0.324 26.574 1.00 91.25 74 VAL A C 1
ATOM 580 O O . VAL A 1 74 ? -0.948 -0.643 26.289 1.00 91.25 74 VAL A O 1
ATOM 583 N N . MET A 1 75 ? -1.624 1.461 25.883 1.00 86.62 75 MET A N 1
ATOM 584 C CA . MET A 1 75 ? -0.794 1.681 24.699 1.00 86.62 75 MET A CA 1
ATOM 585 C C . MET A 1 75 ? 0.103 2.895 24.932 1.00 86.62 75 MET A C 1
ATOM 587 O O . MET A 1 75 ? -0.374 3.986 25.252 1.00 86.62 75 MET A O 1
ATOM 591 N N . ASN A 1 76 ? 1.421 2.723 24.787 1.00 83.75 76 ASN A N 1
ATOM 592 C CA . ASN A 1 76 ? 2.407 3.787 25.022 1.00 83.75 76 ASN A CA 1
ATOM 593 C C . ASN A 1 76 ? 2.218 4.497 26.380 1.00 83.75 76 ASN A C 1
ATOM 595 O O . ASN A 1 76 ? 2.230 5.730 26.455 1.00 83.75 76 ASN A O 1
ATOM 599 N N . GLY A 1 77 ? 1.979 3.703 27.431 1.00 85.94 77 GLY A N 1
ATOM 600 C CA . GLY A 1 77 ? 1.835 4.165 28.815 1.00 85.94 77 GLY A CA 1
ATOM 601 C C . GLY A 1 77 ? 0.517 4.866 29.158 1.00 85.94 77 GLY A C 1
ATOM 602 O O . GLY A 1 77 ? 0.392 5.354 30.274 1.00 85.94 77 GLY A O 1
ATOM 603 N N . ALA A 1 78 ? -0.453 4.929 28.241 1.00 89.06 78 ALA A N 1
ATOM 604 C CA . ALA A 1 78 ? -1.762 5.533 28.492 1.00 89.06 78 ALA A CA 1
ATOM 605 C C . ALA A 1 78 ? -2.877 4.494 28.341 1.00 89.06 78 ALA A C 1
ATOM 607 O O . ALA A 1 78 ? -2.836 3.677 27.416 1.00 89.06 78 ALA A O 1
ATOM 608 N N . LYS A 1 79 ? -3.878 4.547 29.230 1.00 93.12 79 LYS A N 1
ATOM 609 C CA . LYS A 1 79 ? -5.101 3.757 29.077 1.00 93.12 79 LYS A CA 1
ATOM 610 C C . LYS A 1 79 ? -5.882 4.291 27.881 1.00 93.12 79 LYS A C 1
ATOM 612 O O . LYS A 1 79 ? -6.120 5.495 27.774 1.00 93.12 79 LYS A O 1
ATOM 617 N N . ALA A 1 80 ? -6.228 3.386 26.982 1.00 94.06 80 ALA A N 1
ATOM 618 C CA . ALA A 1 80 ? -6.959 3.631 25.763 1.00 94.06 80 ALA A CA 1
ATOM 619 C C . ALA A 1 80 ? -8.369 3.036 25.857 1.00 94.06 80 ALA A C 1
ATOM 621 O O . ALA A 1 80 ? -8.617 2.074 26.582 1.00 94.06 80 ALA A O 1
ATOM 622 N N . SER A 1 81 ? -9.291 3.619 25.105 1.00 95.75 81 SER A N 1
ATOM 623 C CA . SER A 1 81 ? -10.657 3.143 24.932 1.00 95.75 81 SER A CA 1
ATOM 624 C C . SER A 1 81 ? -11.069 3.304 23.477 1.00 95.75 81 SER A C 1
ATOM 626 O O . SER A 1 81 ? -10.644 4.238 22.794 1.00 95.75 81 SER A O 1
ATOM 628 N N . LEU A 1 82 ? -11.876 2.365 23.007 1.00 97.31 82 LEU A N 1
ATOM 629 C CA . LEU A 1 82 ? -12.379 2.292 21.650 1.00 97.31 82 LEU A CA 1
ATOM 630 C C . LEU A 1 82 ? -13.857 2.668 21.626 1.00 97.31 82 LEU A C 1
ATOM 632 O O . LEU A 1 82 ? -14.639 2.231 22.474 1.00 97.31 82 LEU A O 1
ATOM 636 N N . SER A 1 83 ? -14.234 3.456 20.631 1.00 96.81 83 SER A N 1
ATOM 637 C CA . SER A 1 83 ? -15.623 3.771 20.304 1.00 96.81 83 SER A CA 1
ATOM 638 C C . SER A 1 83 ? -15.764 3.989 18.800 1.00 96.81 83 SER A C 1
ATOM 640 O O . SER A 1 83 ? -14.762 4.094 18.084 1.00 96.81 83 SER A O 1
ATOM 642 N N . LEU A 1 84 ? -17.002 4.042 18.315 1.00 96.31 84 LEU A N 1
ATOM 643 C CA . LEU A 1 84 ? -17.303 4.370 16.927 1.00 96.31 84 LEU A CA 1
ATOM 644 C C . LEU A 1 84 ? -18.030 5.713 16.859 1.00 96.31 84 LEU A C 1
ATOM 646 O O . LEU A 1 84 ? -18.901 6.003 17.674 1.00 96.31 84 LEU A O 1
ATOM 650 N N . ASP A 1 85 ? -17.687 6.516 15.857 1.00 92.12 85 ASP A N 1
ATOM 651 C CA . ASP A 1 85 ? -18.475 7.676 15.443 1.00 92.12 85 ASP A CA 1
ATOM 652 C C . ASP A 1 85 ? -18.918 7.456 13.997 1.00 92.12 85 ASP A C 1
ATOM 654 O O . ASP A 1 85 ? -18.183 7.710 13.035 1.00 92.12 85 ASP A O 1
ATOM 658 N N . ARG A 1 86 ? -20.133 6.920 13.844 1.00 87.12 86 ARG A N 1
ATOM 659 C CA . ARG A 1 86 ? -20.688 6.458 12.565 1.00 87.12 86 ARG A CA 1
ATOM 660 C C . ARG A 1 86 ? -19.813 5.368 11.937 1.00 87.12 86 ARG A C 1
ATOM 662 O O . ARG A 1 86 ? -19.897 4.213 12.328 1.00 87.12 86 ARG A O 1
ATOM 669 N N . VAL A 1 87 ? -19.018 5.728 10.930 1.00 82.19 87 VAL A N 1
ATOM 670 C CA . VAL A 1 87 ? -18.090 4.823 10.233 1.00 82.19 87 VAL A CA 1
ATOM 671 C C . VAL A 1 87 ? -16.659 4.963 10.740 1.00 82.19 87 VAL A C 1
ATOM 673 O O . VAL A 1 87 ? -15.834 4.090 10.480 1.00 82.19 87 VAL A O 1
ATOM 676 N N . ASN A 1 88 ? -16.372 6.044 11.468 1.00 91.88 88 ASN A N 1
ATOM 677 C CA . ASN A 1 88 ? -15.045 6.311 11.979 1.00 91.88 88 ASN A CA 1
ATOM 678 C C . ASN A 1 88 ? -14.792 5.480 13.232 1.00 91.88 88 ASN A C 1
ATOM 680 O O . ASN A 1 88 ? -15.661 5.345 14.096 1.00 91.88 88 ASN A O 1
ATOM 684 N N . VAL A 1 89 ? -13.566 4.987 13.358 1.00 95.81 89 VAL A N 1
ATOM 685 C CA . VAL A 1 89 ? -13.082 4.351 14.580 1.00 95.81 89 VAL A CA 1
ATOM 686 C C . VAL A 1 89 ? -12.358 5.402 15.408 1.00 95.81 89 VAL A C 1
ATOM 688 O O . VAL A 1 89 ? -11.483 6.100 14.894 1.00 95.81 89 VAL A O 1
ATOM 691 N N . VAL A 1 90 ? -12.719 5.529 16.682 1.00 96.75 90 VAL A N 1
ATOM 692 C CA . VAL A 1 90 ? -12.140 6.517 17.595 1.00 96.75 90 VAL A CA 1
ATOM 693 C C . VAL A 1 90 ? -11.407 5.792 18.714 1.00 96.75 90 VAL A C 1
ATOM 695 O O . VAL A 1 90 ? -12.013 5.067 19.503 1.00 96.75 90 VAL A O 1
ATOM 698 N N . LEU A 1 91 ? -10.095 6.012 18.783 1.00 95.56 91 LEU A N 1
ATOM 699 C CA . LEU A 1 91 ? -9.252 5.565 19.884 1.00 95.56 91 LEU A CA 1
ATOM 700 C C . LEU A 1 91 ? -8.945 6.764 20.785 1.00 95.56 91 LEU A C 1
ATOM 702 O O . LEU A 1 91 ? -8.210 7.682 20.408 1.00 95.56 91 LEU A O 1
ATOM 706 N N . SER A 1 92 ? -9.513 6.745 21.982 1.00 94.88 92 SER A N 1
ATOM 707 C CA . SER A 1 92 ? -9.307 7.762 23.009 1.00 94.88 92 SER A CA 1
ATOM 708 C C . SER A 1 92 ? -8.276 7.276 24.009 1.00 94.88 92 SER A C 1
ATOM 710 O O . SER A 1 92 ? -8.398 6.163 24.505 1.00 94.88 92 SER A O 1
ATOM 712 N N . ALA A 1 93 ? -7.287 8.104 24.338 1.00 91.81 93 ALA A N 1
ATOM 713 C CA . ALA A 1 93 ? -6.299 7.805 25.369 1.00 91.81 93 ALA A CA 1
ATOM 714 C C . ALA A 1 93 ? -6.234 8.938 26.395 1.00 91.81 93 ALA A C 1
ATOM 716 O O . ALA A 1 93 ? -6.365 10.112 26.044 1.00 91.81 93 ALA A O 1
ATOM 717 N N . GLU A 1 94 ? -6.016 8.596 27.665 1.00 87.06 94 GLU A N 1
ATOM 718 C CA . GLU A 1 94 ? -5.926 9.589 28.737 1.00 87.06 94 GLU A CA 1
ATOM 719 C C . GLU A 1 94 ? -4.858 10.651 28.434 1.00 87.06 94 GLU A C 1
ATOM 721 O O . GLU A 1 94 ? -3.711 10.337 28.109 1.00 87.06 94 GLU A O 1
ATOM 726 N N . SER A 1 95 ? -5.234 11.928 28.562 1.00 82.25 95 SER A N 1
ATOM 727 C CA . SER A 1 95 ? -4.342 13.084 28.370 1.00 82.25 95 SER A CA 1
ATOM 728 C C . SER A 1 95 ? -3.694 13.196 26.978 1.00 82.25 95 SER A C 1
ATOM 730 O O . SER A 1 95 ? -2.706 13.913 26.814 1.00 82.25 95 SER A O 1
ATOM 732 N N . LYS A 1 96 ? -4.242 12.516 25.962 1.00 86.06 96 LYS A N 1
ATOM 733 C CA . LYS A 1 96 ? -3.813 12.607 24.559 1.00 86.06 96 LYS A CA 1
ATOM 734 C C . LYS A 1 96 ? -5.002 12.966 23.660 1.00 86.06 96 LYS A C 1
ATOM 736 O O . LYS A 1 96 ? -6.142 12.668 24.010 1.00 86.06 96 LYS A O 1
ATOM 741 N N . PRO A 1 97 ? -4.769 13.615 22.505 1.00 88.88 97 PRO A N 1
ATOM 742 C CA . PRO A 1 97 ? -5.830 13.822 21.528 1.00 88.88 97 PRO A CA 1
ATOM 743 C C . PRO A 1 97 ? -6.361 12.475 21.022 1.00 88.88 97 PRO A C 1
ATOM 745 O O . PRO A 1 97 ? -5.597 11.521 20.862 1.00 88.88 97 PRO A O 1
ATOM 748 N N . ASN A 1 98 ? -7.665 12.419 20.746 1.00 91.69 98 ASN A N 1
ATOM 749 C CA . ASN A 1 98 ? -8.288 11.250 20.136 1.00 91.69 98 ASN A CA 1
ATOM 750 C C . ASN A 1 98 ? -7.674 10.981 18.761 1.00 91.69 98 ASN A C 1
ATOM 752 O O . ASN A 1 98 ? -7.531 11.896 17.946 1.00 91.69 98 ASN A O 1
ATOM 756 N N . LEU A 1 99 ? -7.369 9.715 18.491 1.00 91.75 99 LEU A N 1
ATOM 757 C CA . LEU A 1 99 ? -7.035 9.260 17.150 1.00 91.75 99 LEU A CA 1
ATOM 758 C C . LEU A 1 99 ? -8.325 8.840 16.453 1.00 91.75 99 LEU A C 1
ATOM 760 O O . LEU A 1 99 ? -9.081 8.024 16.978 1.00 91.75 99 LEU A O 1
ATOM 764 N N . VAL A 1 100 ? -8.569 9.412 15.278 1.00 92.25 100 VAL A N 1
ATOM 765 C CA . VAL A 1 100 ? -9.753 9.132 14.465 1.00 92.25 100 VAL A CA 1
ATOM 766 C C . VAL A 1 100 ? -9.301 8.478 13.171 1.00 92.25 100 VAL A C 1
ATOM 768 O O . VAL A 1 100 ? -8.437 9.005 12.470 1.00 92.25 100 VAL A O 1
ATOM 771 N N . PHE A 1 101 ? -9.893 7.332 12.863 1.00 92.56 101 PHE A N 1
ATOM 772 C CA . PHE A 1 101 ? -9.624 6.563 11.658 1.00 92.56 101 PHE A CA 1
ATOM 773 C C . PHE A 1 101 ? -10.884 6.520 10.800 1.00 92.56 101 PHE A C 1
ATOM 775 O O . PHE A 1 101 ? -11.954 6.199 11.307 1.00 92.56 101 PHE A O 1
ATOM 782 N N . ASP A 1 102 ? -10.749 6.778 9.500 1.00 89.88 102 ASP A N 1
ATOM 783 C CA . ASP A 1 102 ? -11.869 6.771 8.546 1.00 89.88 102 ASP A CA 1
ATOM 784 C C . ASP A 1 102 ? -12.590 5.418 8.441 1.00 89.88 102 ASP A C 1
ATOM 786 O O . ASP A 1 102 ? -13.748 5.357 8.032 1.00 89.88 102 ASP A O 1
ATOM 790 N N . ASN A 1 103 ? -11.877 4.322 8.713 1.00 92.00 103 ASN A N 1
ATOM 791 C CA . ASN A 1 103 ? -12.399 2.966 8.606 1.00 92.00 103 ASN A CA 1
ATOM 792 C C . ASN A 1 103 ? -11.631 1.984 9.501 1.00 92.00 103 ASN A C 1
ATOM 794 O O . ASN A 1 103 ? -10.523 2.258 9.980 1.00 92.00 103 ASN A O 1
ATOM 798 N N . ALA A 1 104 ? -12.219 0.800 9.681 1.00 94.62 104 ALA A N 1
ATOM 799 C CA . ALA A 1 104 ? -11.620 -0.276 10.461 1.00 94.62 104 ALA A CA 1
ATOM 800 C C . ALA A 1 104 ? -10.298 -0.776 9.858 1.00 94.62 104 ALA A C 1
ATOM 802 O O . ALA A 1 104 ? -9.403 -1.132 10.611 1.00 94.62 104 ALA A O 1
ATOM 803 N N . PHE A 1 105 ? -10.117 -0.740 8.531 1.00 94.44 105 PHE A N 1
ATOM 804 C CA . PHE A 1 105 ? -8.843 -1.122 7.907 1.00 94.44 105 PHE A CA 1
ATOM 805 C C . PHE A 1 105 ? -7.682 -0.245 8.386 1.00 94.44 105 PHE A C 1
ATOM 807 O O . PHE A 1 105 ? -6.643 -0.755 8.798 1.00 94.44 105 PHE A O 1
ATOM 814 N N . SER A 1 106 ? -7.870 1.076 8.369 1.00 92.56 106 SER A N 1
ATOM 815 C CA . SER A 1 106 ? -6.848 2.041 8.783 1.00 92.56 106 SER A CA 1
ATOM 816 C C . SER A 1 106 ? -6.541 1.892 10.270 1.00 92.56 106 SER A C 1
ATOM 818 O O . SER A 1 106 ? -5.374 1.866 10.653 1.00 92.56 106 SER A O 1
ATOM 820 N N . PHE A 1 107 ? -7.581 1.708 11.089 1.00 94.12 107 PHE A N 1
ATOM 821 C CA . PHE A 1 107 ? -7.432 1.402 12.507 1.00 94.12 107 PHE A CA 1
ATOM 822 C C . PHE A 1 107 ? -6.619 0.121 12.733 1.00 94.12 107 PHE A C 1
ATOM 824 O O . PHE A 1 107 ? -5.599 0.165 13.416 1.00 94.12 107 PHE A O 1
ATOM 831 N N . MET A 1 108 ? -7.011 -1.000 12.121 1.00 93.62 108 MET A N 1
ATOM 832 C CA . MET A 1 108 ? -6.335 -2.289 12.294 1.00 93.62 108 MET A CA 1
ATOM 833 C C . MET A 1 108 ? -4.886 -2.247 11.801 1.00 93.62 108 MET A C 1
ATOM 835 O O . MET A 1 108 ? -4.003 -2.778 12.472 1.00 93.62 108 MET A O 1
ATOM 839 N N . ALA A 1 109 ? -4.615 -1.568 10.681 1.00 92.31 109 ALA A N 1
ATOM 840 C CA . ALA A 1 109 ? -3.258 -1.379 10.178 1.00 92.31 109 ALA A CA 1
ATOM 841 C C . ALA A 1 109 ? -2.384 -0.587 11.164 1.00 92.31 109 ALA A C 1
ATOM 843 O O . ALA A 1 109 ? -1.259 -0.992 11.446 1.00 92.31 109 ALA A O 1
ATOM 844 N N . THR A 1 110 ? -2.902 0.504 11.735 1.00 90.75 110 THR A N 1
ATOM 845 C CA . THR A 1 110 ? -2.172 1.279 12.748 1.00 90.75 110 THR A CA 1
ATOM 846 C C . THR A 1 110 ? -1.994 0.499 14.048 1.00 90.75 110 THR A C 1
ATOM 848 O O . THR A 1 110 ? -0.914 0.531 14.632 1.00 90.75 110 THR A O 1
ATOM 851 N N . MET A 1 111 ? -3.015 -0.230 14.505 1.00 89.75 111 MET A N 1
ATOM 852 C CA . MET A 1 111 ? -2.912 -1.035 15.725 1.00 89.75 111 MET A CA 1
ATOM 853 C C . MET A 1 111 ? -1.867 -2.132 15.576 1.00 89.75 111 MET A C 1
ATOM 855 O O . MET A 1 111 ? -1.034 -2.283 16.461 1.00 89.75 111 MET A O 1
ATOM 859 N N . ALA A 1 112 ? -1.854 -2.835 14.445 1.00 88.81 112 ALA A N 1
ATOM 860 C CA . ALA A 1 112 ? -0.854 -3.849 14.139 1.00 88.81 112 ALA A CA 1
ATOM 861 C C . ALA A 1 112 ? 0.588 -3.304 14.192 1.00 88.81 112 ALA A C 1
ATOM 863 O O . ALA A 1 112 ? 1.471 -3.985 14.716 1.00 88.81 112 ALA A O 1
ATOM 864 N N . GLU A 1 113 ? 0.818 -2.074 13.713 1.00 86.31 113 GLU A N 1
ATOM 865 C CA . GLU A 1 113 ? 2.116 -1.390 13.822 1.00 86.31 113 GLU A CA 1
ATOM 866 C C . GLU A 1 113 ? 2.449 -1.013 15.278 1.00 86.31 113 GLU A C 1
ATOM 868 O O . GLU A 1 113 ? 3.564 -1.259 15.733 1.00 86.31 113 GLU A O 1
ATOM 873 N N . ILE A 1 114 ? 1.490 -0.467 16.036 1.00 85.69 114 ILE A N 1
ATOM 874 C CA . ILE A 1 114 ? 1.703 -0.021 17.426 1.00 85.69 114 ILE A CA 1
ATOM 875 C C . ILE A 1 114 ? 1.969 -1.193 18.376 1.00 85.69 114 ILE A C 1
ATOM 877 O O . ILE A 1 114 ? 2.821 -1.087 19.257 1.00 85.69 114 ILE A O 1
ATOM 881 N N . ILE A 1 115 ? 1.236 -2.297 18.227 1.00 84.06 115 ILE A N 1
ATOM 882 C CA . ILE A 1 115 ? 1.326 -3.450 19.135 1.00 84.06 115 ILE A CA 1
ATOM 883 C C . ILE A 1 115 ? 2.386 -4.471 18.699 1.00 84.06 115 ILE A C 1
ATOM 885 O O . ILE A 1 115 ? 2.632 -5.431 19.424 1.00 84.06 115 ILE A O 1
ATOM 889 N N . GLY A 1 116 ? 2.994 -4.295 17.520 1.00 79.75 116 GLY A N 1
ATOM 890 C CA . GLY A 1 116 ? 4.018 -5.202 16.997 1.00 79.75 116 GLY A CA 1
ATOM 891 C C . GLY A 1 116 ? 3.501 -6.605 16.661 1.00 79.75 116 GLY A C 1
ATOM 892 O O . GLY A 1 116 ? 4.271 -7.560 16.717 1.00 79.75 116 GLY A O 1
ATOM 893 N N . ALA A 1 117 ? 2.218 -6.744 16.307 1.00 70.88 117 ALA A N 1
ATOM 894 C CA . ALA A 1 117 ? 1.606 -8.020 15.913 1.00 70.88 117 ALA A CA 1
ATOM 895 C C . ALA A 1 117 ? 1.090 -8.006 14.457 1.00 70.88 117 ALA A C 1
ATOM 897 O O . ALA A 1 117 ? -0.071 -8.353 14.218 1.00 70.88 117 ALA A O 1
ATOM 898 N N . PRO A 1 118 ? 1.915 -7.599 13.467 1.00 66.19 118 PRO A N 1
ATOM 899 C CA . PRO A 1 118 ? 1.466 -7.481 12.087 1.00 66.19 118 PRO A CA 1
ATOM 900 C C . PRO A 1 118 ? 0.979 -8.815 11.532 1.00 66.19 118 PRO A C 1
ATOM 902 O O . PRO A 1 118 ? -0.045 -8.829 10.865 1.00 66.19 118 PRO A O 1
ATOM 905 N N . ASP A 1 119 ? 1.628 -9.933 11.861 1.00 65.12 119 ASP A N 1
ATOM 906 C CA . ASP A 1 119 ? 1.295 -11.237 11.280 1.00 65.12 119 ASP A CA 1
ATOM 907 C C . ASP A 1 119 ? -0.085 -11.745 11.715 1.00 65.12 119 ASP A C 1
ATOM 909 O O . ASP A 1 119 ? -0.842 -12.227 10.876 1.00 65.12 119 ASP A O 1
ATOM 913 N N . ALA A 1 120 ? -0.458 -11.555 12.986 1.00 67.69 120 ALA A N 1
ATOM 914 C CA . ALA A 1 120 ? -1.751 -11.989 13.526 1.00 67.69 120 ALA A CA 1
ATOM 915 C C . ALA A 1 120 ? -2.951 -11.245 12.911 1.00 67.69 120 ALA A C 1
ATOM 917 O O . ALA A 1 120 ? -4.073 -11.740 12.949 1.00 67.69 120 ALA A O 1
ATOM 918 N N . ILE A 1 121 ? -2.715 -10.052 12.358 1.00 76.56 121 ILE A N 1
ATOM 919 C CA . ILE A 1 121 ? -3.740 -9.186 11.756 1.00 76.56 121 ILE A CA 1
ATOM 920 C C . ILE A 1 121 ? -3.556 -9.111 10.223 1.00 76.56 121 ILE A C 1
ATOM 922 O O . ILE A 1 121 ? -4.439 -8.648 9.501 1.00 76.56 121 ILE A O 1
ATOM 926 N N . SER A 1 122 ? -2.430 -9.610 9.698 1.00 73.06 122 SER A N 1
ATOM 927 C CA . SER A 1 122 ? -2.029 -9.494 8.289 1.00 73.06 122 SER A CA 1
ATOM 928 C C . SER A 1 122 ? -3.010 -10.137 7.319 1.00 73.06 122 SER A C 1
ATOM 930 O O . SER A 1 122 ? -3.098 -9.706 6.167 1.00 73.06 122 SER A O 1
ATOM 932 N N . ASP A 1 123 ? -3.775 -11.130 7.778 1.00 80.06 123 ASP A N 1
ATOM 933 C CA . ASP A 1 123 ? -4.733 -11.828 6.934 1.00 80.06 123 ASP A CA 1
ATOM 934 C C . ASP A 1 123 ? -5.841 -10.915 6.411 1.00 80.06 123 ASP A C 1
ATOM 936 O O . ASP A 1 123 ? -6.216 -11.055 5.244 1.00 80.06 123 ASP A O 1
ATOM 940 N N . PHE A 1 124 ? -6.244 -9.928 7.215 1.00 86.38 124 PHE A N 1
ATOM 941 C CA . PHE A 1 124 ? -7.237 -8.905 6.874 1.00 86.38 124 PHE A CA 1
ATOM 942 C C . PHE A 1 124 ? -6.631 -7.719 6.114 1.00 86.38 124 PHE A C 1
ATOM 944 O O . PHE A 1 124 ? -7.331 -6.948 5.458 1.00 86.38 124 PHE A O 1
ATOM 951 N N . LEU A 1 125 ? -5.312 -7.539 6.208 1.00 91.38 125 LEU A N 1
ATOM 952 C CA . LEU A 1 125 ? -4.603 -6.355 5.726 1.00 91.38 125 LEU A CA 1
ATOM 953 C C . LEU A 1 125 ? -3.947 -6.598 4.360 1.00 91.38 125 LEU A C 1
ATOM 955 O O . LEU A 1 125 ? -2.790 -6.248 4.121 1.00 91.38 125 LEU A O 1
ATOM 959 N N . LYS A 1 126 ? -4.703 -7.195 3.436 1.00 92.62 126 LYS A N 1
ATOM 960 C CA . LYS A 1 126 ? -4.261 -7.476 2.064 1.00 92.62 126 LYS A CA 1
ATOM 961 C C . LYS A 1 126 ? -4.829 -6.434 1.102 1.00 92.62 126 LYS A C 1
ATOM 963 O O . LYS A 1 126 ? -6.038 -6.247 1.010 1.00 92.62 126 LYS A O 1
ATOM 968 N N . LEU A 1 127 ? -3.940 -5.772 0.366 1.00 94.69 127 LEU A N 1
ATOM 969 C CA . LEU A 1 127 ? -4.271 -4.774 -0.648 1.00 94.69 127 LEU A CA 1
ATOM 970 C C . LEU A 1 127 ? -4.087 -5.364 -2.046 1.00 94.69 127 LEU A C 1
ATOM 972 O O . LEU A 1 127 ? -2.965 -5.545 -2.513 1.00 94.69 127 LEU A O 1
ATOM 976 N N . LYS A 1 128 ? -5.184 -5.602 -2.758 1.00 94.69 128 LYS A N 1
ATOM 977 C CA . LYS A 1 128 ? -5.165 -6.023 -4.159 1.00 94.69 128 LYS A CA 1
ATOM 978 C C . LYS A 1 128 ? -4.933 -4.817 -5.069 1.00 94.69 128 LYS A C 1
ATOM 980 O O . LYS A 1 128 ? -5.759 -3.911 -5.131 1.00 94.69 128 LYS A O 1
ATOM 985 N N . CYS A 1 129 ? -3.817 -4.800 -5.790 1.00 94.25 129 CYS A N 1
ATOM 986 C CA . CYS A 1 129 ? -3.460 -3.738 -6.727 1.00 94.25 129 CYS A CA 1
ATOM 987 C C . CYS A 1 129 ? -4.336 -3.792 -7.993 1.00 94.25 129 CYS A C 1
ATOM 989 O O . CYS A 1 129 ? -4.319 -4.775 -8.738 1.00 94.25 129 CYS A O 1
ATOM 991 N N . LEU A 1 130 ? -5.078 -2.714 -8.260 1.00 91.75 130 LEU A N 1
ATOM 992 C CA . LEU A 1 130 ? -5.934 -2.557 -9.442 1.00 91.75 130 LEU A CA 1
ATOM 993 C C . LEU A 1 130 ? -5.329 -1.641 -10.503 1.00 91.75 130 LEU A C 1
ATOM 995 O O . LEU A 1 130 ? -5.633 -1.805 -11.685 1.00 91.75 130 LEU A O 1
ATOM 999 N N . TYR A 1 131 ? -4.488 -0.691 -10.091 1.00 90.56 131 TYR A N 1
ATOM 1000 C CA . TYR A 1 131 ? -3.813 0.256 -10.972 1.00 90.56 131 TYR A CA 1
ATOM 1001 C C . TYR A 1 131 ? -2.481 0.710 -10.372 1.00 90.56 131 TYR A C 1
ATOM 1003 O O . TYR A 1 131 ? -2.384 0.868 -9.157 1.00 90.56 131 TYR A O 1
ATOM 1011 N N . VAL A 1 132 ? -1.499 0.997 -11.223 1.00 91.31 132 VAL A N 1
ATOM 1012 C CA . VAL A 1 132 ? -0.259 1.708 -10.884 1.00 91.31 132 VAL A CA 1
ATOM 1013 C C . VAL A 1 132 ? -0.135 2.925 -11.794 1.00 91.31 132 VAL A C 1
ATOM 1015 O O . VAL A 1 132 ? -0.381 2.818 -12.996 1.00 91.31 132 VAL A O 1
ATOM 1018 N N . GLY A 1 133 ? 0.252 4.067 -11.232 1.00 87.69 133 GLY A N 1
ATOM 1019 C CA . GLY A 1 133 ? 0.519 5.281 -11.992 1.00 87.69 133 GLY A CA 1
ATOM 1020 C C . GLY A 1 133 ? 1.617 6.141 -11.387 1.00 87.69 133 GLY A C 1
ATOM 1021 O O . GLY A 1 133 ? 2.039 5.935 -10.248 1.00 87.69 133 GLY A O 1
ATOM 1022 N N . GLN A 1 134 ? 2.042 7.144 -12.146 1.00 86.12 134 GLN A N 1
ATOM 1023 C CA . GLN A 1 134 ? 2.944 8.195 -11.675 1.00 86.12 134 GLN A CA 1
ATOM 1024 C C . GLN A 1 134 ? 2.172 9.342 -11.020 1.00 86.12 134 GLN A C 1
ATOM 1026 O O . GLN A 1 134 ? 1.078 9.709 -11.457 1.00 86.12 134 GLN A O 1
ATOM 1031 N N . THR A 1 135 ? 2.747 9.933 -9.977 1.00 77.75 135 THR A N 1
ATOM 1032 C CA . THR A 1 135 ? 2.212 11.143 -9.350 1.00 77.75 135 THR A CA 1
ATOM 1033 C C . THR A 1 135 ? 2.942 12.381 -9.854 1.00 77.75 135 THR A C 1
ATOM 1035 O O . THR A 1 135 ? 4.165 12.456 -9.810 1.00 77.75 135 THR A O 1
ATOM 1038 N N . GLU A 1 136 ? 2.190 13.413 -10.228 1.00 67.06 136 GLU A N 1
ATOM 1039 C CA . GLU A 1 136 ? 2.721 14.769 -10.376 1.00 67.06 136 GLU A CA 1
ATOM 1040 C C . GLU A 1 136 ? 2.332 15.579 -9.137 1.00 67.06 136 GLU A C 1
ATOM 1042 O O . GLU A 1 136 ? 1.303 16.257 -9.119 1.00 67.06 136 GLU A O 1
ATOM 1047 N N . LEU A 1 137 ? 3.124 15.462 -8.070 1.00 61.22 137 LEU A N 1
ATOM 1048 C CA . LEU A 1 137 ? 2.921 16.234 -6.845 1.00 61.22 137 LEU A CA 1
ATOM 1049 C C . LEU A 1 137 ? 3.777 17.496 -6.899 1.00 61.22 137 LEU A C 1
ATOM 1051 O O . LEU A 1 137 ? 4.962 17.475 -6.565 1.00 61.22 137 LEU A O 1
ATOM 1055 N N . ARG A 1 138 ? 3.180 18.604 -7.354 1.00 57.97 138 ARG A N 1
ATOM 1056 C CA . ARG A 1 138 ? 3.794 19.936 -7.215 1.00 57.97 138 ARG A CA 1
ATOM 1057 C C . ARG A 1 138 ? 3.442 20.503 -5.841 1.00 57.97 138 ARG A C 1
ATOM 1059 O O . ARG A 1 138 ? 2.512 20.030 -5.194 1.00 57.97 138 ARG A O 1
ATOM 1066 N N . THR A 1 139 ? 4.182 21.514 -5.389 1.00 56.75 139 THR A N 1
ATOM 1067 C CA . THR A 1 139 ? 4.060 22.123 -4.048 1.00 56.75 139 THR A CA 1
ATOM 1068 C C . THR A 1 139 ? 2.642 22.575 -3.662 1.00 56.75 139 THR A C 1
ATOM 1070 O O . THR A 1 139 ? 2.373 22.752 -2.477 1.00 56.75 139 THR A O 1
ATOM 1073 N N . ASP A 1 140 ? 1.742 22.727 -4.632 1.00 55.81 140 ASP A N 1
ATOM 1074 C CA . ASP A 1 140 ? 0.342 23.141 -4.513 1.00 55.81 140 ASP A CA 1
ATOM 1075 C C . ASP A 1 140 ? -0.659 22.204 -5.226 1.00 55.81 140 ASP A C 1
ATOM 1077 O O . ASP A 1 140 ? -1.871 22.409 -5.139 1.00 55.81 140 ASP A O 1
ATOM 1081 N N . TYR A 1 141 ? -0.183 21.173 -5.930 1.00 52.81 141 TYR A N 1
ATOM 1082 C CA . TYR A 1 141 ? -1.002 20.377 -6.841 1.00 52.81 141 TYR A CA 1
ATOM 1083 C C . TYR A 1 141 ? -0.884 18.885 -6.548 1.00 52.81 141 TYR A C 1
ATOM 1085 O O . TYR A 1 141 ? 0.174 18.279 -6.707 1.00 52.81 141 TYR A O 1
ATOM 1093 N N . ILE A 1 142 ? -2.014 18.294 -6.159 1.00 57.81 142 ILE A N 1
ATOM 1094 C CA . ILE A 1 142 ? -2.194 16.856 -5.959 1.00 57.81 142 ILE A CA 1
ATOM 1095 C C . ILE A 1 142 ? -3.189 16.374 -7.012 1.00 57.81 142 ILE A C 1
ATOM 1097 O O . ILE A 1 142 ? -4.404 16.522 -6.839 1.00 57.81 142 ILE A O 1
ATOM 1101 N N . ARG A 1 143 ? -2.705 15.770 -8.105 1.00 57.50 143 ARG A N 1
ATOM 1102 C CA . ARG A 1 143 ? -3.574 15.169 -9.134 1.00 57.50 143 ARG A CA 1
ATOM 1103 C C . ARG A 1 143 ? -4.120 13.801 -8.718 1.00 57.50 143 ARG A C 1
ATOM 1105 O O . ARG A 1 143 ? -3.943 12.811 -9.415 1.00 57.50 143 ARG A O 1
ATOM 1112 N N . LEU A 1 144 ? -4.801 13.743 -7.578 1.00 57.06 144 LEU A N 1
ATOM 1113 C CA . LEU A 1 144 ? -5.683 12.616 -7.243 1.00 57.06 144 LEU A CA 1
ATOM 1114 C C . LEU A 1 144 ? -7.146 12.951 -7.571 1.00 57.06 144 LEU A C 1
ATOM 1116 O O . LEU A 1 144 ? -7.934 12.070 -7.909 1.00 57.06 144 LEU A O 1
ATOM 1120 N N . GLN A 1 145 ? -7.508 14.237 -7.543 1.00 43.75 145 GLN A N 1
ATOM 1121 C CA . GLN A 1 145 ? -8.860 14.700 -7.848 1.00 43.75 145 GLN A CA 1
ATOM 1122 C C . GLN A 1 145 ? -9.073 14.773 -9.371 1.00 43.75 145 GLN A C 1
ATOM 1124 O O . GLN A 1 145 ? -8.324 15.450 -10.073 1.00 43.75 145 GLN A O 1
ATOM 1129 N N . GLY A 1 146 ? -10.079 14.055 -9.883 1.00 48.38 146 GLY A N 1
ATOM 1130 C CA . GLY A 1 146 ? -10.337 13.923 -11.326 1.00 48.38 146 GLY A CA 1
ATOM 1131 C C . GLY A 1 146 ? -9.466 12.876 -12.027 1.00 48.38 146 GLY A C 1
ATOM 1132 O O . GLY A 1 146 ? -9.423 12.842 -13.255 1.00 48.38 146 GLY A O 1
ATOM 1133 N N . HIS A 1 147 ? -8.756 12.029 -11.271 1.00 66.06 147 HIS A N 1
ATOM 1134 C CA . HIS A 1 147 ? -8.037 10.911 -11.864 1.00 66.06 147 HIS A CA 1
ATOM 1135 C C . HIS A 1 147 ? -9.039 9.827 -12.276 1.00 66.06 147 HIS A C 1
ATOM 1137 O O . HIS A 1 147 ? -9.549 9.087 -11.432 1.00 66.06 147 HIS A O 1
ATOM 1143 N N . GLU A 1 148 ? -9.297 9.734 -13.581 1.00 68.75 148 GLU A N 1
ATOM 1144 C CA . GLU A 1 148 ? -10.251 8.809 -14.210 1.00 68.75 148 GLU A CA 1
ATOM 1145 C C . GLU A 1 148 ? -10.144 7.388 -13.641 1.00 68.75 148 GLU A C 1
ATOM 1147 O O . GLU A 1 148 ? -11.153 6.754 -13.377 1.00 68.75 148 GLU A O 1
ATOM 1152 N N . LYS A 1 149 ? -8.925 6.907 -13.355 1.00 75.19 149 LYS A N 1
ATOM 1153 C CA . LYS A 1 149 ? -8.694 5.550 -12.828 1.00 75.19 149 LYS A CA 1
ATOM 1154 C C . LYS A 1 149 ? -9.081 5.341 -11.365 1.00 75.19 149 LYS A C 1
ATOM 1156 O O . LYS A 1 149 ? -9.560 4.264 -11.031 1.00 75.19 149 LYS A O 1
ATOM 1161 N N . VAL A 1 150 ? -8.926 6.352 -10.507 1.00 71.06 150 VAL A N 1
ATOM 1162 C CA . VAL A 1 150 ? -9.411 6.275 -9.116 1.00 71.06 150 VAL A CA 1
ATOM 1163 C C . VAL A 1 150 ? -10.937 6.309 -9.117 1.00 71.06 150 VAL A C 1
ATOM 1165 O O . VAL A 1 150 ? -11.571 5.524 -8.422 1.00 71.06 150 VAL A O 1
ATOM 1168 N N . GLN A 1 151 ? -11.530 7.174 -9.945 1.00 75.62 151 GLN A N 1
ATOM 1169 C CA . GLN A 1 151 ? -12.982 7.241 -10.119 1.00 75.62 151 GLN A CA 1
ATOM 1170 C C . GLN A 1 151 ? -13.549 5.959 -10.731 1.00 75.62 151 GLN A C 1
ATOM 1172 O O . GLN A 1 151 ? -14.586 5.492 -10.278 1.00 75.62 151 GLN A O 1
ATOM 1177 N N . GLN A 1 152 ? -12.855 5.365 -11.703 1.00 78.00 152 GLN A N 1
ATOM 1178 C CA . GLN A 1 152 ? -13.218 4.082 -12.294 1.00 78.00 152 GLN A CA 1
ATOM 1179 C C . GLN A 1 152 ? -13.210 2.976 -11.234 1.00 78.00 152 GLN A C 1
ATOM 1181 O O . GLN A 1 152 ? -14.213 2.290 -11.086 1.00 78.00 152 GLN A O 1
ATOM 1186 N N . ALA A 1 153 ? -12.132 2.848 -10.453 1.00 75.81 153 ALA A N 1
ATOM 1187 C CA . ALA A 1 153 ? -12.057 1.854 -9.383 1.00 75.81 153 ALA A CA 1
ATOM 1188 C C . ALA A 1 153 ? -13.143 2.064 -8.315 1.00 75.81 153 ALA A C 1
ATOM 1190 O O . ALA A 1 153 ? -13.737 1.105 -7.839 1.00 75.81 153 ALA A O 1
ATOM 1191 N N . LEU A 1 154 ? -13.437 3.320 -7.958 1.00 75.50 154 LEU A N 1
ATOM 1192 C CA . LEU A 1 154 ? -14.534 3.651 -7.047 1.00 75.50 154 LEU A CA 1
ATOM 1193 C C . LEU A 1 154 ? -15.899 3.275 -7.626 1.00 75.50 154 LEU A C 1
ATOM 1195 O O . LEU A 1 154 ? -16.719 2.710 -6.912 1.00 75.50 154 LEU A O 1
ATOM 1199 N N . ALA A 1 155 ? -16.145 3.568 -8.902 1.00 77.62 155 ALA A N 1
ATOM 1200 C CA . ALA A 1 155 ? -17.389 3.207 -9.571 1.00 77.62 155 ALA A CA 1
ATOM 1201 C C . ALA A 1 155 ? -17.555 1.682 -9.659 1.00 77.62 155 ALA A C 1
ATOM 1203 O O . ALA A 1 155 ? -18.639 1.174 -9.383 1.00 77.62 155 ALA A O 1
ATOM 1204 N N . GLU A 1 156 ? -16.481 0.955 -9.979 1.00 78.88 156 GLU A N 1
ATOM 1205 C CA . GLU A 1 156 ? -16.464 -0.509 -10.006 1.00 78.88 156 GLU A CA 1
ATOM 1206 C C . GLU A 1 156 ? -16.732 -1.100 -8.614 1.00 78.88 156 GLU A C 1
ATOM 1208 O O . GLU A 1 156 ? -17.629 -1.928 -8.476 1.00 78.88 156 GLU A O 1
ATOM 1213 N N . ALA A 1 157 ? -16.051 -0.619 -7.569 1.00 75.81 157 ALA A N 1
ATOM 1214 C CA . ALA A 1 157 ? -16.273 -1.080 -6.197 1.00 75.81 157 ALA A CA 1
ATOM 1215 C C . ALA A 1 157 ? -17.696 -0.779 -5.697 1.00 75.81 157 ALA A C 1
ATOM 1217 O O . ALA A 1 157 ? -18.305 -1.594 -5.018 1.00 75.81 157 ALA A O 1
ATOM 1218 N N . VAL A 1 158 ? -18.269 0.376 -6.043 1.00 74.44 158 VAL A N 1
ATOM 1219 C CA . VAL A 1 158 ? -19.644 0.713 -5.640 1.00 74.44 158 VAL A CA 1
ATOM 1220 C C . VAL A 1 158 ? -20.679 -0.144 -6.374 1.00 74.44 158 VAL A C 1
ATOM 1222 O O . VAL A 1 158 ? -21.703 -0.481 -5.782 1.00 74.44 158 VAL A O 1
ATOM 1225 N N . HIS A 1 159 ? -20.448 -0.471 -7.648 1.00 76.25 159 HIS A N 1
ATOM 1226 C CA . HIS A 1 159 ? -21.468 -1.097 -8.489 1.00 76.25 159 HIS A CA 1
ATOM 1227 C C . HIS A 1 159 ? -21.370 -2.624 -8.577 1.00 76.25 159 HIS A C 1
ATOM 1229 O O . HIS A 1 159 ? -22.404 -3.285 -8.619 1.00 76.25 159 HIS A O 1
ATOM 1235 N N . TYR A 1 160 ? -20.156 -3.176 -8.605 1.00 81.38 160 TYR A N 1
ATOM 1236 C CA . TYR A 1 160 ? -19.913 -4.598 -8.871 1.00 81.38 160 TYR A CA 1
ATOM 1237 C C . TYR A 1 160 ? -19.263 -5.346 -7.708 1.00 81.38 160 TYR A C 1
ATOM 1239 O O . TYR A 1 160 ? -19.411 -6.558 -7.624 1.00 81.38 160 TYR A O 1
ATOM 1247 N N . GLU A 1 161 ? -18.543 -4.652 -6.824 1.00 84.56 161 GLU A N 1
ATOM 1248 C CA . GLU A 1 161 ? -17.854 -5.275 -5.688 1.00 84.56 161 GLU A CA 1
ATOM 1249 C C . GLU A 1 161 ? -18.110 -4.496 -4.382 1.00 84.56 161 GLU A C 1
ATOM 1251 O O . GLU A 1 161 ? -17.164 -4.008 -3.757 1.00 84.56 161 GLU A O 1
ATOM 1256 N N . PRO A 1 162 ? -19.374 -4.354 -3.928 1.00 84.44 162 PRO A N 1
ATOM 1257 C CA . PRO A 1 162 ? -19.721 -3.544 -2.755 1.00 84.44 162 PRO A CA 1
ATOM 1258 C C . PRO A 1 162 ? -19.060 -4.021 -1.458 1.00 84.44 162 PRO A C 1
ATOM 1260 O O . PRO A 1 162 ? -19.007 -3.253 -0.493 1.00 84.44 162 PRO A O 1
ATOM 1263 N N . HIS A 1 163 ? -18.558 -5.259 -1.433 1.00 89.56 163 HIS A N 1
ATOM 1264 C CA . HIS A 1 163 ? -17.750 -5.836 -0.361 1.00 89.56 163 HIS A CA 1
ATOM 1265 C C . HIS A 1 163 ? -16.306 -5.313 -0.308 1.00 89.56 163 HIS A C 1
ATOM 1267 O O . HIS A 1 163 ? -15.574 -5.631 0.627 1.00 89.56 163 HIS A O 1
ATOM 1273 N N . ARG A 1 164 ? -15.882 -4.493 -1.276 1.00 90.44 164 ARG A N 1
ATOM 1274 C CA . ARG A 1 164 ? -14.540 -3.913 -1.343 1.00 90.44 164 ARG A CA 1
ATOM 1275 C C . ARG A 1 164 ? -14.520 -2.454 -0.905 1.00 90.44 164 ARG A C 1
ATOM 1277 O O . ARG A 1 164 ? -15.473 -1.690 -1.075 1.00 90.44 164 ARG A O 1
ATOM 1284 N N . GLU A 1 165 ? -13.377 -2.050 -0.371 1.00 91.31 165 GLU A N 1
ATOM 1285 C CA . GLU A 1 165 ? -13.019 -0.651 -0.154 1.00 91.31 165 GLU A CA 1
ATOM 1286 C C . GLU A 1 165 ? -11.818 -0.271 -1.007 1.00 91.31 165 GLU A C 1
ATOM 1288 O O . GLU A 1 165 ? -10.906 -1.075 -1.191 1.00 91.31 165 GLU A O 1
ATOM 1293 N N . VAL A 1 166 ? -11.819 0.963 -1.517 1.00 91.12 166 VAL A N 1
ATOM 1294 C CA . VAL A 1 166 ? -10.755 1.490 -2.377 1.00 91.12 166 VAL A CA 1
ATOM 1295 C C . VAL A 1 166 ? -9.781 2.325 -1.557 1.00 91.12 166 VAL A C 1
ATOM 1297 O O . VAL A 1 166 ? -10.168 3.246 -0.832 1.00 91.12 166 VAL A O 1
ATOM 1300 N N . PHE A 1 167 ? -8.499 2.045 -1.757 1.00 92.12 167 PHE A N 1
ATOM 1301 C CA . PHE A 1 167 ? -7.385 2.737 -1.134 1.00 92.12 167 PHE A CA 1
ATOM 1302 C C . PHE A 1 167 ? -6.452 3.315 -2.191 1.00 92.12 167 PHE A C 1
ATOM 1304 O O . PHE A 1 167 ? -6.269 2.751 -3.272 1.00 92.12 167 PHE A O 1
ATOM 1311 N N . VAL A 1 168 ? -5.815 4.431 -1.848 1.00 89.88 168 VAL A N 1
ATOM 1312 C CA . VAL A 1 168 ? -4.721 5.006 -2.628 1.00 89.88 168 VAL A CA 1
ATOM 1313 C C . VAL A 1 168 ? -3.438 4.832 -1.834 1.00 89.88 168 VAL A C 1
ATOM 1315 O O . VAL A 1 168 ? -3.256 5.419 -0.767 1.00 89.88 168 VAL A O 1
ATOM 1318 N N . LYS A 1 169 ? -2.534 4.013 -2.361 1.00 91.50 169 LYS A N 1
ATOM 1319 C CA . LYS A 1 169 ? -1.209 3.800 -1.791 1.00 91.50 169 LYS A CA 1
ATOM 1320 C C . LYS A 1 169 ? -0.197 4.646 -2.543 1.00 91.50 169 LYS A C 1
ATOM 1322 O O . LYS A 1 169 ? -0.018 4.479 -3.739 1.00 91.50 169 LYS A O 1
ATOM 1327 N N . LEU A 1 170 ? 0.480 5.539 -1.844 1.00 89.75 170 LEU A N 1
ATOM 1328 C CA . LEU A 1 170 ? 1.482 6.444 -2.398 1.00 89.75 170 LEU A CA 1
ATOM 1329 C C . LEU A 1 170 ? 2.884 5.945 -2.072 1.00 89.75 170 LEU A C 1
ATOM 1331 O O . LEU A 1 170 ? 3.165 5.550 -0.932 1.00 89.75 170 LEU A O 1
ATOM 1335 N N . LEU A 1 171 ? 3.744 5.982 -3.081 1.00 91.12 171 LEU A N 1
ATOM 1336 C CA . LEU A 1 171 ? 5.078 5.406 -3.080 1.00 91.12 171 LEU A CA 1
ATOM 1337 C C . LEU A 1 171 ? 6.120 6.504 -3.289 1.00 91.12 171 LEU A C 1
ATOM 1339 O O . LEU A 1 171 ? 5.966 7.386 -4.136 1.00 91.12 171 LEU A O 1
ATOM 1343 N N . SER A 1 172 ? 7.196 6.395 -2.524 1.00 89.88 172 SER A N 1
ATOM 1344 C CA . SER A 1 172 ? 8.432 7.144 -2.701 1.00 89.88 172 SER A CA 1
ATOM 1345 C C . SER A 1 172 ? 9.543 6.129 -2.936 1.00 89.88 172 SER A C 1
ATOM 1347 O O . SER A 1 172 ? 9.513 5.041 -2.357 1.00 89.88 172 SER A O 1
ATOM 1349 N N . PHE A 1 173 ? 10.482 6.477 -3.805 1.00 89.12 173 PHE A N 1
ATOM 1350 C CA . PHE A 1 173 ? 11.634 5.651 -4.134 1.00 89.12 173 PHE A CA 1
ATOM 1351 C C . PHE A 1 173 ? 12.890 6.455 -3.835 1.00 89.12 173 PHE A C 1
ATOM 1353 O O . PHE A 1 173 ? 12.942 7.655 -4.108 1.00 89.12 173 PHE A O 1
ATOM 1360 N N . GLN A 1 174 ? 13.878 5.788 -3.249 1.00 87.31 174 GLN A N 1
ATOM 1361 C CA . GLN A 1 174 ? 15.197 6.369 -3.045 1.00 87.31 174 GLN A CA 1
ATOM 1362 C C . GLN A 1 174 ? 15.915 6.527 -4.388 1.00 87.31 174 GLN A C 1
ATOM 1364 O O . GLN A 1 174 ? 15.552 5.883 -5.379 1.00 87.31 174 GLN A O 1
ATOM 1369 N N . ASP A 1 175 ? 16.938 7.381 -4.412 1.00 82.94 175 ASP A N 1
ATOM 1370 C CA . ASP A 1 175 ? 17.812 7.469 -5.575 1.00 82.94 175 ASP A CA 1
ATOM 1371 C C . ASP A 1 175 ? 18.452 6.095 -5.837 1.00 82.94 175 ASP A C 1
ATOM 1373 O O . ASP A 1 175 ? 18.846 5.401 -4.893 1.00 82.94 175 ASP A O 1
ATOM 1377 N N . PRO A 1 176 ? 18.532 5.667 -7.106 1.00 81.06 176 PRO A N 1
ATOM 1378 C CA . PRO A 1 176 ? 19.036 4.347 -7.428 1.00 81.06 176 PRO A CA 1
ATOM 1379 C C . PRO A 1 176 ? 20.519 4.258 -7.097 1.00 81.06 176 PRO A C 1
ATOM 1381 O O . PRO A 1 176 ? 21.293 5.182 -7.349 1.00 81.06 176 PRO A O 1
ATOM 1384 N N . PHE A 1 177 ? 20.925 3.095 -6.610 1.00 74.69 177 PHE A N 1
ATOM 1385 C CA . PHE A 1 177 ? 22.323 2.709 -6.527 1.00 74.69 177 PHE A CA 1
ATOM 1386 C C . PHE A 1 177 ? 22.599 1.607 -7.556 1.00 74.69 177 PHE A C 1
ATOM 1388 O O . PHE A 1 177 ? 21.710 0.848 -7.941 1.00 74.69 177 PHE A O 1
ATOM 1395 N N . CYS A 1 178 ? 23.835 1.539 -8.040 1.00 66.69 178 CYS A N 1
ATOM 1396 C CA . CYS A 1 178 ? 24.269 0.541 -9.009 1.00 66.69 178 CYS A CA 1
ATOM 1397 C C . CYS A 1 178 ? 25.152 -0.470 -8.289 1.00 66.69 178 CYS A C 1
ATOM 1399 O O . CYS A 1 178 ? 26.199 -0.105 -7.757 1.00 66.69 178 CYS A O 1
ATOM 1401 N N . ASN A 1 179 ? 24.749 -1.738 -8.323 1.00 55.09 179 ASN A N 1
ATOM 1402 C CA . ASN A 1 179 ? 25.649 -2.856 -8.088 1.00 55.09 179 ASN A CA 1
ATOM 1403 C C . ASN A 1 179 ? 26.008 -3.452 -9.451 1.00 55.09 179 ASN A C 1
ATOM 1405 O O . ASN A 1 179 ? 25.175 -4.087 -10.098 1.00 55.09 179 ASN A O 1
ATOM 1409 N N . ALA A 1 180 ? 27.243 -3.239 -9.902 1.00 56.41 180 ALA A N 1
ATOM 1410 C CA . ALA A 1 180 ? 27.738 -3.858 -11.124 1.00 56.41 180 ALA A CA 1
ATOM 1411 C C . ALA A 1 180 ? 28.167 -5.305 -10.829 1.00 56.41 180 ALA A C 1
ATOM 1413 O O . ALA A 1 180 ? 29.185 -5.540 -10.183 1.00 56.41 180 ALA A O 1
ATOM 1414 N N . LEU A 1 181 ? 27.398 -6.281 -11.315 1.00 52.44 181 LEU A N 1
ATOM 1415 C CA . LEU A 1 181 ? 27.837 -7.673 -11.425 1.00 52.44 181 LEU A CA 1
ATOM 1416 C C . LEU A 1 181 ? 28.459 -7.857 -12.813 1.00 52.44 181 LEU A C 1
ATOM 1418 O O . LEU A 1 181 ? 27.740 -7.920 -13.810 1.00 52.44 181 LEU A O 1
ATOM 1422 N N . SER A 1 182 ? 29.791 -7.906 -12.895 1.00 50.44 182 SER A N 1
ATOM 1423 C CA . SER A 1 182 ? 30.478 -8.281 -14.133 1.00 50.44 182 SER A CA 1
ATOM 1424 C C . SER A 1 182 ? 30.521 -9.804 -14.270 1.00 50.44 182 SER A C 1
ATOM 1426 O O . SER A 1 182 ? 30.716 -10.537 -13.299 1.00 50.44 182 SER A O 1
ATOM 1428 N N . ILE A 1 183 ? 30.329 -10.297 -15.494 1.00 48.38 183 ILE A N 1
ATOM 1429 C CA . ILE A 1 183 ? 30.647 -11.688 -15.821 1.00 48.38 183 ILE A CA 1
ATOM 1430 C C . ILE A 1 183 ? 32.183 -11.759 -15.912 1.00 48.38 183 ILE A C 1
ATOM 1432 O O . ILE A 1 183 ? 32.755 -10.923 -16.615 1.00 48.38 183 ILE A O 1
ATOM 1436 N N . PRO A 1 184 ? 32.861 -12.716 -15.245 1.00 43.84 184 PRO A N 1
ATOM 1437 C CA . PRO A 1 184 ? 34.328 -12.764 -15.146 1.00 43.84 184 PRO A CA 1
ATOM 1438 C C . PRO A 1 184 ? 35.091 -12.753 -16.482 1.00 43.84 184 PRO A C 1
ATOM 1440 O O . PRO A 1 184 ? 36.288 -12.488 -16.505 1.00 43.84 184 PRO A O 1
ATOM 1443 N N . GLU A 1 185 ? 34.415 -13.056 -17.590 1.00 45.88 185 GLU A N 1
ATOM 1444 C CA . GLU A 1 185 ? 35.013 -13.289 -18.909 1.00 45.88 185 GLU A CA 1
ATOM 1445 C C . GLU A 1 185 ? 35.051 -12.044 -19.812 1.00 45.88 185 GLU A C 1
ATOM 1447 O O . GLU A 1 185 ? 35.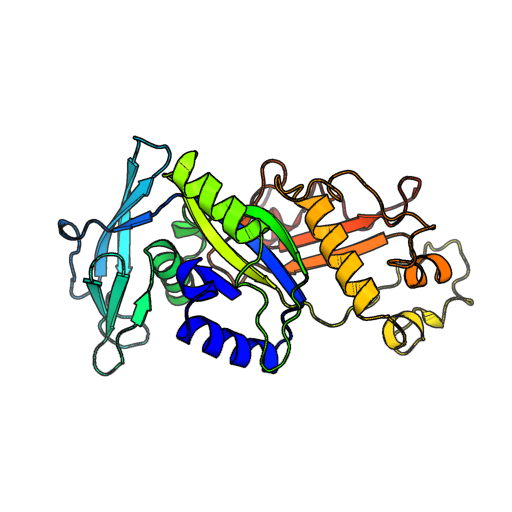623 -12.099 -20.899 1.00 45.88 185 GLU A O 1
ATOM 1452 N N . VAL A 1 186 ? 34.488 -10.908 -19.381 1.00 50.97 186 VAL A N 1
ATOM 1453 C CA . VAL A 1 186 ? 34.567 -9.641 -20.127 1.00 50.97 186 VAL A CA 1
ATOM 1454 C C . VAL A 1 186 ? 35.398 -8.649 -19.325 1.00 50.97 186 VAL A C 1
ATOM 1456 O O . VAL A 1 186 ? 35.010 -8.245 -18.230 1.00 50.97 186 VAL A O 1
ATOM 1459 N N . ALA A 1 187 ? 36.550 -8.249 -19.869 1.00 47.62 187 ALA A N 1
ATOM 1460 C CA . ALA A 1 187 ? 37.402 -7.240 -19.253 1.00 47.62 187 ALA A CA 1
ATOM 1461 C C . ALA A 1 187 ? 36.599 -5.947 -19.004 1.00 47.62 187 ALA A C 1
ATOM 1463 O O . ALA A 1 187 ? 36.167 -5.261 -19.928 1.00 47.62 187 ALA A O 1
ATOM 1464 N N . SER A 1 188 ? 36.395 -5.638 -17.722 1.00 56.22 188 SER A N 1
ATOM 1465 C CA . SER A 1 188 ? 35.587 -4.536 -17.181 1.00 56.22 188 SER A CA 1
ATOM 1466 C C . SER A 1 188 ? 36.226 -3.145 -17.344 1.00 56.22 188 SER A C 1
ATOM 1468 O O . SER A 1 188 ? 35.710 -2.166 -16.804 1.00 56.22 188 SER A O 1
ATOM 1470 N N . GLU A 1 189 ? 37.340 -3.020 -18.066 1.00 54.31 189 GLU A N 1
ATOM 1471 C CA . GLU A 1 189 ? 38.127 -1.777 -18.141 1.00 54.31 189 GLU A CA 1
ATOM 1472 C C . GLU A 1 189 ? 37.397 -0.614 -18.856 1.00 54.31 189 GLU A C 1
ATOM 1474 O O . GLU A 1 189 ? 37.889 0.509 -18.861 1.00 54.31 189 GLU A O 1
ATOM 1479 N N . LEU A 1 190 ? 36.196 -0.840 -19.410 1.00 58.28 190 LEU A N 1
ATOM 1480 C CA . LEU A 1 190 ? 35.466 0.115 -20.257 1.00 58.28 190 LEU A CA 1
ATOM 1481 C C . LEU A 1 190 ? 34.186 0.727 -19.653 1.00 58.28 190 LEU A C 1
ATOM 1483 O O . LEU A 1 190 ? 33.592 1.584 -20.302 1.00 58.28 190 LEU A O 1
ATOM 1487 N N . ARG A 1 191 ? 33.744 0.348 -18.440 1.00 68.56 191 ARG A N 1
ATOM 1488 C CA . ARG A 1 191 ? 32.489 0.869 -17.834 1.00 68.56 191 ARG A CA 1
ATOM 1489 C C . ARG A 1 191 ? 32.693 1.667 -16.546 1.00 68.56 191 ARG A C 1
ATOM 1491 O O . ARG A 1 191 ? 31.986 1.485 -15.558 1.00 68.56 191 ARG A O 1
ATOM 1498 N N . VAL A 1 192 ? 33.664 2.581 -16.549 1.00 68.75 192 VAL A N 1
ATOM 1499 C CA . VAL A 1 192 ? 33.869 3.539 -15.440 1.00 68.75 192 VAL A CA 1
ATOM 1500 C C . VAL A 1 192 ? 32.608 4.384 -15.195 1.00 68.75 192 VAL A C 1
ATOM 1502 O O . VAL A 1 192 ? 32.343 4.787 -14.065 1.00 68.75 192 VAL A O 1
ATOM 1505 N N . ASP A 1 193 ? 31.776 4.580 -16.226 1.00 71.44 193 ASP A N 1
ATOM 1506 C CA . ASP A 1 193 ? 30.472 5.238 -16.126 1.00 71.44 193 ASP A CA 1
ATOM 1507 C C . ASP A 1 193 ? 29.505 4.540 -15.150 1.00 71.44 193 ASP A C 1
ATOM 1509 O O . ASP A 1 193 ? 28.612 5.207 -14.633 1.00 71.44 193 ASP A O 1
ATOM 1513 N N . TRP A 1 194 ? 29.682 3.242 -14.863 1.00 72.44 194 TRP A N 1
ATOM 1514 C CA . TRP A 1 194 ? 28.797 2.440 -13.997 1.00 72.44 194 TRP A CA 1
ATOM 1515 C C . TRP A 1 194 ? 29.214 2.410 -12.528 1.00 72.44 194 TRP A C 1
ATOM 1517 O O . TRP A 1 194 ? 28.437 1.956 -11.685 1.00 72.44 194 TRP A O 1
ATOM 1527 N N . LEU A 1 195 ? 30.426 2.866 -12.216 1.00 70.31 195 LEU A N 1
ATOM 1528 C CA . LEU A 1 195 ? 30.932 2.906 -10.848 1.00 70.31 195 LEU A CA 1
ATOM 1529 C C . LEU A 1 195 ? 30.241 4.018 -10.036 1.00 70.31 195 LEU A C 1
ATOM 1531 O O . LEU A 1 195 ? 29.748 4.990 -10.617 1.00 70.31 195 LEU A O 1
ATOM 1535 N N . PRO A 1 196 ? 30.223 3.928 -8.692 1.00 65.88 196 PRO A N 1
ATOM 1536 C CA . PRO A 1 196 ? 29.780 5.034 -7.847 1.00 65.88 196 PRO A CA 1
ATOM 1537 C C . PRO A 1 196 ? 30.524 6.332 -8.199 1.00 65.88 196 PRO A C 1
ATOM 1539 O O . PRO A 1 196 ? 31.752 6.358 -8.238 1.00 65.88 196 PRO A O 1
ATOM 1542 N N . GLY A 1 197 ? 29.780 7.407 -8.475 1.00 67.44 197 GLY A N 1
ATOM 1543 C CA . GLY A 1 197 ? 30.342 8.680 -8.945 1.00 67.44 197 GLY A CA 1
ATOM 1544 C C . GLY A 1 197 ? 30.570 8.775 -10.462 1.00 67.44 197 GLY A C 1
ATOM 1545 O O . GLY A 1 197 ? 30.964 9.838 -10.938 1.00 67.44 197 GLY A O 1
ATOM 1546 N N . GLY A 1 198 ? 30.286 7.714 -11.221 1.00 71.94 198 GLY A N 1
ATOM 1547 C CA . GLY A 1 198 ? 30.278 7.706 -12.683 1.00 71.94 198 GLY A CA 1
ATOM 1548 C C . GLY A 1 198 ? 29.026 8.345 -13.299 1.00 71.94 198 GLY A C 1
ATOM 1549 O O . GLY A 1 198 ? 28.076 8.738 -12.620 1.00 71.94 198 GLY A O 1
ATOM 1550 N N . GLU A 1 199 ? 29.008 8.458 -14.627 1.00 79.75 199 GLU A N 1
ATOM 1551 C CA . GLU A 1 199 ? 27.941 9.154 -15.355 1.00 79.75 199 GLU A CA 1
ATOM 1552 C C . GLU A 1 199 ? 26.599 8.406 -15.437 1.00 79.75 199 GLU A C 1
ATOM 1554 O O . GLU A 1 199 ? 25.611 9.014 -15.852 1.00 79.75 199 GLU A O 1
ATOM 1559 N N . LEU A 1 200 ? 26.526 7.106 -15.123 1.00 80.88 200 LEU A N 1
ATOM 1560 C CA . LEU A 1 200 ? 25.288 6.322 -15.258 1.00 80.88 200 LEU A CA 1
ATOM 1561 C C . LEU A 1 200 ? 24.206 6.754 -14.263 1.00 80.88 200 LEU A C 1
ATOM 1563 O O . LEU A 1 200 ? 23.040 6.889 -14.617 1.00 80.88 200 LEU A O 1
ATOM 1567 N N . LEU A 1 201 ? 24.573 6.939 -12.999 1.00 80.12 201 LEU A N 1
ATOM 1568 C CA . LEU A 1 201 ? 23.605 7.353 -11.983 1.00 80.12 201 LEU A CA 1
ATOM 1569 C C . LEU A 1 201 ? 23.515 8.875 -11.908 1.00 80.12 201 LEU A C 1
ATOM 1571 O O . LEU A 1 201 ? 22.421 9.421 -11.796 1.00 80.12 201 LEU A O 1
ATOM 1575 N N . ASN A 1 202 ? 24.651 9.566 -12.058 1.00 79.25 202 ASN A N 1
ATOM 1576 C CA . ASN A 1 202 ? 24.715 11.023 -11.942 1.00 79.25 202 ASN A CA 1
ATOM 1577 C C . ASN A 1 202 ? 23.898 11.747 -13.021 1.00 79.25 202 ASN A C 1
ATOM 1579 O O . ASN A 1 202 ? 23.323 12.798 -12.747 1.00 79.25 202 ASN A O 1
ATOM 1583 N N . ASN A 1 203 ? 23.819 11.183 -14.231 1.00 83.81 203 ASN A N 1
ATOM 1584 C CA . ASN A 1 203 ? 23.077 11.780 -15.346 1.00 83.81 203 ASN A CA 1
ATOM 1585 C C . ASN A 1 203 ? 21.720 11.105 -15.588 1.00 83.81 203 ASN A C 1
ATOM 1587 O O . ASN A 1 203 ? 21.131 11.295 -16.653 1.00 83.81 203 ASN A O 1
ATOM 1591 N N . LEU A 1 204 ? 21.223 10.305 -14.638 1.00 85.56 204 LEU A N 1
ATOM 1592 C CA . LEU A 1 204 ? 20.000 9.533 -14.816 1.00 85.56 204 LEU A CA 1
ATOM 1593 C C . LEU A 1 204 ? 18.764 10.450 -14.922 1.00 85.56 204 LEU A C 1
ATOM 1595 O O . LEU A 1 204 ? 18.414 11.139 -13.956 1.00 85.56 204 LEU A O 1
ATOM 1599 N N . PRO A 1 205 ? 18.035 10.455 -16.056 1.00 89.38 205 PRO A N 1
ATOM 1600 C CA . PRO A 1 205 ? 16.885 11.333 -16.208 1.00 89.38 205 PRO A CA 1
ATOM 1601 C C . PRO A 1 205 ? 15.721 10.877 -15.322 1.00 89.38 205 PRO A C 1
ATOM 1603 O O . PRO A 1 205 ? 15.137 9.814 -15.545 1.00 89.38 205 PRO A O 1
ATOM 1606 N N . LYS A 1 206 ? 15.315 11.721 -14.364 1.00 86.12 206 LYS A N 1
ATOM 1607 C CA . LYS A 1 206 ? 14.235 11.420 -13.399 1.00 86.12 206 LYS A CA 1
ATOM 1608 C C . LYS A 1 206 ? 12.936 10.942 -14.056 1.00 86.12 206 LYS A C 1
ATOM 1610 O O . LYS A 1 206 ? 12.309 10.010 -13.568 1.00 86.12 206 LYS A O 1
ATOM 1615 N N . ALA A 1 207 ? 12.551 11.544 -15.182 1.00 86.25 207 ALA A N 1
ATOM 1616 C CA . ALA A 1 207 ? 11.346 11.153 -15.915 1.00 86.25 207 ALA A CA 1
ATOM 1617 C C . ALA A 1 207 ? 11.445 9.734 -16.504 1.00 86.25 207 ALA A C 1
ATOM 1619 O O . ALA A 1 207 ? 10.474 8.984 -16.472 1.00 86.25 207 ALA A O 1
ATOM 1620 N N . GLN A 1 208 ? 12.617 9.342 -17.018 1.00 88.62 208 GLN A N 1
ATOM 1621 C CA . GLN A 1 208 ? 12.814 7.985 -17.534 1.00 88.62 208 GLN A CA 1
ATOM 1622 C C . GLN A 1 208 ? 12.881 6.964 -16.394 1.00 88.62 208 GLN A C 1
ATOM 1624 O O . GLN A 1 208 ? 12.323 5.878 -16.526 1.00 88.62 208 GLN A O 1
ATOM 1629 N N . LEU A 1 209 ? 13.490 7.326 -15.258 1.00 88.56 209 LEU A N 1
ATOM 1630 C CA . LEU A 1 209 ? 13.472 6.500 -14.050 1.00 88.56 209 LEU A CA 1
ATOM 1631 C C . LEU A 1 209 ? 12.038 6.260 -13.549 1.00 88.56 209 LEU A C 1
ATOM 1633 O O . LEU A 1 209 ? 11.680 5.120 -13.269 1.00 88.56 209 LEU A O 1
ATOM 1637 N N . ALA A 1 210 ? 11.196 7.297 -13.506 1.00 88.62 210 ALA A N 1
ATOM 1638 C CA . ALA A 1 210 ? 9.787 7.151 -13.139 1.00 88.62 210 ALA A CA 1
ATOM 1639 C C . ALA A 1 210 ? 9.031 6.220 -14.109 1.00 88.62 210 ALA A C 1
ATOM 1641 O O . ALA A 1 210 ? 8.408 5.255 -13.679 1.00 88.62 210 ALA A O 1
ATOM 1642 N N . ASN A 1 211 ? 9.180 6.411 -15.426 1.00 89.00 211 ASN A N 1
ATOM 1643 C CA . ASN A 1 211 ? 8.583 5.515 -16.431 1.00 89.00 211 ASN A CA 1
ATOM 1644 C C . ASN A 1 211 ? 9.032 4.052 -16.282 1.00 89.00 211 ASN A C 1
ATOM 1646 O O . ASN A 1 211 ? 8.303 3.117 -16.628 1.00 89.00 211 ASN A O 1
ATOM 1650 N N . LEU A 1 212 ? 10.266 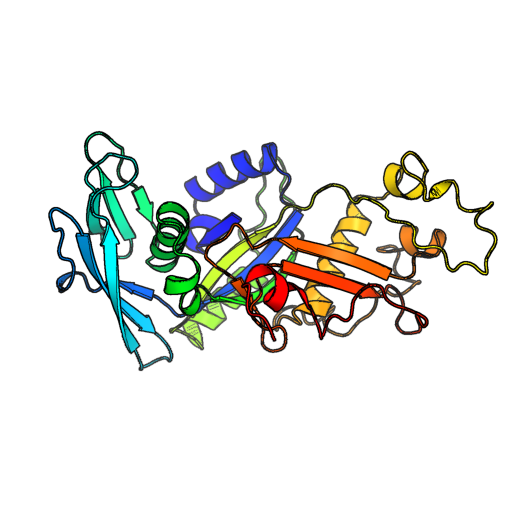3.848 -15.831 1.00 90.75 212 LEU A N 1
ATOM 1651 C CA . LEU A 1 212 ? 10.849 2.534 -15.623 1.00 90.75 212 LEU A CA 1
ATOM 1652 C C . LEU A 1 212 ? 10.300 1.864 -14.364 1.00 90.75 212 LEU A C 1
ATOM 1654 O O . LEU A 1 212 ? 9.909 0.700 -14.439 1.00 90.75 212 LEU A O 1
ATOM 1658 N N . ILE A 1 213 ? 10.194 2.597 -13.257 1.00 92.56 213 ILE A N 1
ATOM 1659 C CA . ILE A 1 213 ? 9.584 2.105 -12.018 1.00 92.56 213 ILE A CA 1
ATOM 1660 C C . ILE A 1 213 ? 8.105 1.770 -12.247 1.00 92.56 213 ILE A C 1
ATOM 1662 O O . ILE A 1 213 ? 7.670 0.665 -11.922 1.00 92.56 213 ILE A O 1
ATOM 1666 N N . GLU A 1 214 ? 7.340 2.667 -12.875 1.00 91.38 214 GLU A N 1
ATOM 1667 C CA . GLU A 1 214 ? 5.943 2.412 -13.240 1.00 91.38 214 GLU A CA 1
ATOM 1668 C C . GLU A 1 214 ? 5.814 1.151 -14.109 1.00 91.38 214 GLU A C 1
ATOM 1670 O O . GLU A 1 214 ? 5.008 0.265 -13.812 1.00 91.38 214 GLU A O 1
ATOM 1675 N N . GLY A 1 215 ? 6.639 1.036 -15.156 1.00 91.44 215 GLY A N 1
ATOM 1676 C CA . GLY A 1 215 ? 6.658 -0.124 -16.045 1.00 91.44 215 GLY A CA 1
ATOM 1677 C C . GLY A 1 215 ? 6.962 -1.431 -15.311 1.00 91.44 215 GLY A C 1
ATOM 1678 O O . GLY A 1 215 ? 6.255 -2.419 -15.515 1.00 91.44 215 GLY A O 1
ATOM 1679 N N . ALA A 1 216 ? 7.952 -1.428 -14.415 1.00 92.25 216 ALA A N 1
ATOM 1680 C CA . ALA A 1 216 ? 8.316 -2.580 -13.594 1.00 92.25 216 ALA A CA 1
ATOM 1681 C C . ALA A 1 216 ? 7.154 -3.038 -12.702 1.00 92.25 216 ALA A C 1
ATOM 1683 O O . ALA A 1 216 ? 6.777 -4.212 -12.725 1.00 92.25 216 ALA A O 1
ATOM 1684 N N . LEU A 1 217 ? 6.530 -2.106 -11.977 1.00 93.88 217 LEU A N 1
ATOM 1685 C CA . LEU A 1 217 ? 5.399 -2.385 -11.092 1.00 93.88 217 LEU A CA 1
ATOM 1686 C C . LEU A 1 217 ? 4.181 -2.913 -11.865 1.00 93.88 217 LEU A C 1
ATOM 1688 O O . LEU A 1 217 ? 3.587 -3.915 -11.467 1.00 93.88 217 LEU A O 1
ATOM 1692 N N . ILE A 1 218 ? 3.827 -2.294 -12.999 1.00 92.19 218 ILE A N 1
ATOM 1693 C CA . ILE A 1 218 ? 2.734 -2.776 -13.860 1.00 92.19 218 ILE A CA 1
ATOM 1694 C C . ILE A 1 218 ? 3.056 -4.167 -14.405 1.00 92.19 218 ILE A C 1
ATOM 1696 O O . ILE A 1 218 ? 2.181 -5.034 -14.458 1.00 92.19 218 ILE A O 1
ATOM 1700 N N . ASN A 1 219 ? 4.300 -4.396 -14.828 1.00 90.62 219 ASN A N 1
ATOM 1701 C CA . ASN A 1 219 ? 4.705 -5.677 -15.381 1.00 90.62 219 ASN A CA 1
ATOM 1702 C C . ASN A 1 219 ? 4.655 -6.791 -14.330 1.00 90.62 219 ASN A C 1
ATOM 1704 O O . ASN A 1 219 ? 4.271 -7.904 -14.682 1.00 90.62 219 ASN A O 1
ATOM 1708 N N . TYR A 1 220 ? 4.991 -6.485 -13.079 1.00 91.69 220 TYR A N 1
ATOM 1709 C CA . TYR A 1 220 ? 4.975 -7.436 -11.974 1.00 91.69 220 TYR A CA 1
ATOM 1710 C C . TYR A 1 220 ? 3.564 -7.722 -11.462 1.00 91.69 220 TYR A C 1
ATOM 1712 O O . TYR A 1 220 ? 3.116 -8.864 -11.491 1.00 91.69 220 TYR A O 1
ATOM 1720 N N . PHE A 1 221 ? 2.829 -6.689 -11.042 1.00 91.94 221 PHE A N 1
ATOM 1721 C CA . PHE A 1 221 ? 1.499 -6.865 -10.455 1.00 91.94 221 PHE A CA 1
ATOM 1722 C C . PHE A 1 221 ? 0.427 -7.172 -11.504 1.00 91.94 221 PHE A C 1
ATOM 1724 O O . PHE A 1 221 ? -0.619 -7.716 -11.160 1.00 91.94 221 PHE A O 1
ATOM 1731 N N . LYS A 1 222 ? 0.654 -6.838 -12.781 1.00 91.38 222 LYS A N 1
ATOM 1732 C CA . LYS A 1 222 ? -0.330 -6.990 -13.868 1.00 91.38 222 LYS A CA 1
ATOM 1733 C C . LYS A 1 222 ? -1.731 -6.458 -13.487 1.00 91.38 222 LYS A C 1
ATOM 1735 O O . LYS A 1 222 ? -2.726 -7.155 -13.723 1.00 91.38 222 LYS A O 1
ATOM 1740 N N . PRO A 1 223 ? -1.837 -5.233 -12.934 1.00 90.19 223 PRO A N 1
ATOM 1741 C CA . PRO A 1 223 ? -3.108 -4.651 -12.504 1.00 90.19 223 PRO A CA 1
ATOM 1742 C C . PRO A 1 223 ? -4.150 -4.650 -13.631 1.00 90.19 223 PRO A C 1
ATOM 1744 O O . PRO A 1 223 ? -3.819 -4.523 -14.815 1.00 90.19 223 PRO A O 1
ATOM 1747 N N . ILE A 1 224 ? -5.425 -4.829 -13.284 1.00 87.44 224 ILE A N 1
ATOM 1748 C CA . ILE A 1 224 ? -6.507 -4.960 -14.274 1.00 87.44 224 ILE A CA 1
ATOM 1749 C C . ILE A 1 224 ? -6.781 -3.651 -15.029 1.00 87.44 224 ILE A C 1
ATOM 1751 O O . ILE A 1 224 ? -7.112 -3.700 -16.211 1.00 87.44 224 ILE A O 1
ATOM 1755 N N . LEU A 1 225 ? -6.561 -2.490 -14.402 1.00 85.56 225 LEU A N 1
ATOM 1756 C CA . LEU A 1 225 ? -6.888 -1.190 -14.995 1.00 85.56 225 LEU A CA 1
ATOM 1757 C C . LEU A 1 225 ? -5.761 -0.603 -15.869 1.00 85.56 225 LEU A C 1
ATOM 1759 O O . LEU A 1 225 ? -6.008 0.331 -16.640 1.00 85.56 225 LEU A O 1
ATOM 1763 N N . ASN A 1 226 ? -4.533 -1.137 -15.813 1.00 86.75 226 ASN A N 1
ATOM 1764 C CA . ASN A 1 226 ? -3.433 -0.726 -16.700 1.00 86.75 226 ASN A CA 1
ATOM 1765 C C . ASN A 1 226 ? -3.454 -1.519 -18.016 1.00 86.75 226 ASN A C 1
ATOM 1767 O O . ASN A 1 226 ? -2.678 -2.445 -18.203 1.00 86.75 226 ASN A O 1
ATOM 1771 N N . VAL A 1 227 ? -4.296 -1.138 -18.977 1.00 76.00 227 VAL A N 1
ATOM 1772 C CA . VAL A 1 227 ? -4.461 -1.902 -20.236 1.00 76.00 227 VAL A CA 1
ATOM 1773 C C . VAL A 1 227 ? -3.232 -1.831 -21.162 1.00 76.00 227 VAL A C 1
ATOM 1775 O O . VAL A 1 227 ? -2.865 -2.820 -21.790 1.00 76.00 227 VAL A O 1
ATOM 1778 N N . LYS A 1 228 ? -2.559 -0.673 -21.251 1.00 64.94 228 LYS A N 1
ATOM 1779 C CA . LYS A 1 228 ? -1.529 -0.411 -22.282 1.00 64.94 228 LYS A CA 1
ATOM 1780 C C . LYS A 1 228 ? -0.140 -0.984 -21.984 1.00 64.94 228 LYS A C 1
ATOM 1782 O O . LYS A 1 228 ? 0.597 -1.268 -22.919 1.00 64.94 228 LYS A O 1
ATOM 1787 N N . LEU A 1 229 ? 0.242 -1.114 -20.715 1.00 61.94 229 LEU A N 1
ATOM 1788 C CA . LEU A 1 229 ? 1.615 -1.475 -20.310 1.00 61.94 229 LEU A CA 1
ATOM 1789 C C . LEU A 1 229 ? 1.720 -2.891 -19.722 1.00 61.94 229 LEU A C 1
ATOM 1791 O O . LEU A 1 229 ? 2.814 -3.392 -19.493 1.00 61.94 229 LEU A O 1
ATOM 1795 N N . LYS A 1 230 ? 0.588 -3.576 -19.526 1.00 60.28 230 LYS A N 1
ATOM 1796 C CA . LYS A 1 230 ? 0.515 -4.885 -18.860 1.00 60.28 230 LYS A CA 1
ATOM 1797 C C . LYS A 1 230 ? 1.359 -5.967 -19.532 1.00 60.28 230 LYS A C 1
ATOM 1799 O O . LYS A 1 230 ? 1.991 -6.762 -18.842 1.00 60.28 230 LYS A O 1
ATOM 1804 N N . HIS A 1 231 ? 1.396 -5.991 -20.861 1.00 59.06 231 HIS A N 1
ATOM 1805 C CA . HIS A 1 231 ? 2.075 -7.033 -21.646 1.00 59.06 231 HIS A CA 1
ATOM 1806 C C . HIS A 1 231 ? 3.171 -6.492 -22.565 1.00 59.06 231 HIS A C 1
ATOM 1808 O O . HIS A 1 231 ? 3.745 -7.246 -23.345 1.00 59.06 231 HIS A O 1
ATOM 1814 N N . ASN A 1 232 ? 3.468 -5.198 -22.465 1.00 63.22 232 ASN A N 1
ATOM 1815 C CA . ASN A 1 232 ? 4.411 -4.546 -23.354 1.00 63.22 232 ASN A CA 1
ATOM 1816 C C . ASN A 1 232 ? 5.742 -4.354 -22.639 1.00 63.22 232 ASN A C 1
ATOM 1818 O O . ASN A 1 232 ? 5.795 -3.824 -21.532 1.00 63.22 232 ASN A O 1
ATOM 1822 N N . PHE A 1 233 ? 6.811 -4.801 -23.289 1.00 59.88 233 PHE A N 1
ATOM 1823 C CA . PHE A 1 233 ? 8.158 -4.408 -22.909 1.00 59.88 233 PHE A CA 1
ATOM 1824 C C . PHE A 1 233 ? 8.417 -2.977 -23.389 1.00 59.88 233 PHE A C 1
ATOM 1826 O O . PHE A 1 233 ? 7.806 -2.545 -24.377 1.00 59.88 233 PHE A O 1
ATOM 1833 N N . PRO A 1 234 ? 9.335 -2.249 -22.736 1.00 64.62 234 PRO A N 1
ATOM 1834 C CA . PRO A 1 234 ? 9.888 -1.028 -23.293 1.00 64.62 234 PRO A CA 1
ATOM 1835 C C . PRO A 1 234 ? 10.352 -1.307 -24.724 1.00 64.62 234 PRO A C 1
ATOM 1837 O O . PRO A 1 234 ? 10.926 -2.359 -25.014 1.00 64.62 234 PRO A O 1
ATOM 1840 N N . SER A 1 235 ? 10.035 -0.400 -25.641 1.00 60.62 235 SER A N 1
ATOM 1841 C CA . SER A 1 235 ? 10.526 -0.470 -27.013 1.00 60.62 235 SER A CA 1
ATOM 1842 C C . SER A 1 235 ? 11.692 0.494 -27.147 1.00 60.62 235 SER A C 1
ATOM 1844 O O . SER A 1 235 ? 11.592 1.642 -26.715 1.00 60.62 235 SER A O 1
ATOM 1846 N N . SER A 1 236 ? 12.761 0.061 -27.814 1.00 58.22 236 SER A N 1
ATOM 1847 C CA . SER A 1 236 ? 13.931 0.896 -28.121 1.00 58.22 236 SER A CA 1
ATOM 1848 C C . SER A 1 236 ? 13.606 2.123 -28.969 1.00 58.22 236 SER A C 1
ATOM 1850 O O . SER A 1 236 ? 14.399 3.054 -29.042 1.00 58.22 236 SER A O 1
ATOM 1852 N N . ARG A 1 237 ? 12.418 2.160 -29.586 1.00 59.88 237 ARG A N 1
ATOM 1853 C CA . ARG A 1 237 ? 11.912 3.317 -30.336 1.00 59.88 237 ARG A CA 1
ATOM 1854 C C . ARG A 1 237 ? 11.187 4.340 -29.455 1.00 59.88 237 ARG A C 1
ATOM 1856 O O . ARG A 1 237 ? 10.884 5.428 -29.934 1.00 59.88 237 ARG A O 1
ATOM 1863 N N . HIS A 1 238 ? 10.872 4.006 -28.201 1.00 66.44 238 HIS A N 1
ATOM 1864 C CA . HIS A 1 238 ? 10.256 4.938 -27.258 1.00 66.44 238 HIS A CA 1
ATOM 1865 C C . HIS A 1 238 ? 11.332 5.749 -26.530 1.00 66.44 238 HIS A C 1
ATOM 1867 O O . HIS A 1 238 ? 12.099 5.217 -25.729 1.00 66.44 238 HIS A O 1
ATOM 1873 N N . SER A 1 239 ? 11.321 7.066 -26.741 1.00 70.50 239 SER A N 1
ATOM 1874 C CA . SER A 1 239 ? 12.222 8.024 -26.079 1.00 70.50 239 SER A CA 1
ATOM 1875 C C . SER A 1 239 ? 12.151 7.981 -24.548 1.00 70.50 239 SER A C 1
ATOM 1877 O O . SER A 1 239 ? 13.119 8.333 -23.880 1.00 70.50 239 SER A O 1
ATOM 1879 N N . SER A 1 240 ? 11.042 7.486 -23.989 1.00 79.06 240 SER A N 1
ATOM 1880 C CA . SER A 1 240 ? 10.815 7.286 -22.552 1.00 79.06 240 SER A CA 1
ATOM 1881 C C . SER A 1 240 ? 11.855 6.404 -21.851 1.00 79.06 240 SER A C 1
ATOM 1883 O O . SER A 1 240 ? 11.915 6.448 -20.625 1.00 79.06 240 SER A O 1
ATOM 1885 N N . TYR A 1 241 ? 12.648 5.635 -22.608 1.00 82.88 241 TYR A N 1
ATOM 1886 C CA . TYR A 1 241 ? 13.691 4.735 -22.100 1.00 82.88 241 TYR A CA 1
ATOM 1887 C C . TYR A 1 241 ? 15.046 4.909 -22.810 1.00 82.88 241 TYR A C 1
ATOM 1889 O O . TYR A 1 241 ? 15.944 4.089 -22.621 1.00 82.88 241 TYR A O 1
ATOM 1897 N N . GLY A 1 242 ? 15.200 5.946 -23.646 1.00 85.00 242 GLY A N 1
ATOM 1898 C CA . GLY A 1 242 ? 16.377 6.133 -24.502 1.00 85.00 242 GLY A CA 1
ATOM 1899 C C . GLY A 1 242 ? 17.702 6.120 -23.737 1.00 85.00 242 GLY A C 1
ATOM 1900 O O . GLY A 1 242 ? 18.648 5.483 -24.185 1.00 85.00 242 GLY A O 1
ATOM 1901 N N . TYR A 1 243 ? 17.730 6.698 -22.532 1.00 87.44 243 TYR A N 1
ATOM 1902 C CA . TYR A 1 243 ? 18.926 6.750 -21.688 1.00 87.44 243 TYR A CA 1
ATOM 1903 C C . TYR A 1 243 ? 19.462 5.354 -21.355 1.00 87.44 243 TYR A C 1
ATOM 1905 O O . TYR A 1 243 ? 20.659 5.086 -21.432 1.00 87.44 243 TYR A O 1
ATOM 1913 N N . PHE A 1 244 ? 18.556 4.442 -21.001 1.00 85.12 244 PHE A N 1
ATOM 1914 C CA . PHE A 1 244 ? 18.918 3.083 -20.625 1.00 85.12 244 PHE A CA 1
ATOM 1915 C C . PHE A 1 244 ? 19.384 2.266 -21.832 1.00 85.12 244 PHE A C 1
ATOM 1917 O O . PHE A 1 244 ? 20.317 1.478 -21.705 1.00 85.12 244 PHE A O 1
ATOM 1924 N N . TYR A 1 245 ? 18.781 2.480 -23.006 1.00 83.12 245 TYR A N 1
ATOM 1925 C CA . TYR A 1 245 ? 19.212 1.817 -24.237 1.00 83.12 245 TYR A CA 1
ATOM 1926 C C . TYR A 1 245 ? 20.570 2.317 -24.731 1.00 83.12 245 TYR A C 1
ATOM 1928 O O . TYR A 1 245 ? 21.411 1.497 -25.085 1.00 83.12 245 TYR A O 1
ATOM 1936 N N . GLU A 1 246 ? 20.808 3.631 -24.714 1.00 83.88 246 GLU A N 1
ATOM 1937 C CA . GLU A 1 246 ? 22.096 4.237 -25.088 1.00 83.88 246 GLU A CA 1
ATOM 1938 C C . GLU A 1 246 ? 23.247 3.742 -24.205 1.00 83.88 246 GLU A C 1
ATOM 1940 O O . GLU A 1 246 ? 24.379 3.621 -24.665 1.00 83.88 246 GLU A O 1
ATOM 1945 N N . ARG A 1 247 ? 22.958 3.432 -22.936 1.00 80.50 247 ARG A N 1
ATOM 1946 C CA . ARG A 1 247 ? 23.931 2.904 -21.970 1.00 80.50 247 ARG A CA 1
ATOM 1947 C C . ARG A 1 247 ? 23.952 1.378 -21.888 1.00 80.50 247 ARG A C 1
ATOM 1949 O O . ARG A 1 247 ? 24.646 0.847 -21.021 1.00 80.50 247 ARG A O 1
ATOM 1956 N N . GLU A 1 248 ? 23.240 0.684 -22.774 1.00 79.62 248 GLU A N 1
ATOM 1957 C CA . GLU A 1 248 ? 23.178 -0.784 -22.846 1.00 79.62 248 GLU A CA 1
ATOM 1958 C C . GLU A 1 248 ? 22.715 -1.449 -21.536 1.00 79.62 248 GLU A C 1
ATOM 1960 O O . GLU A 1 248 ? 23.120 -2.560 -21.188 1.00 79.62 248 GLU A O 1
ATOM 1965 N N . VAL A 1 249 ? 21.844 -0.775 -20.783 1.00 80.88 249 VAL A N 1
ATOM 1966 C CA . VAL A 1 249 ? 21.233 -1.353 -19.586 1.00 80.88 249 VAL A CA 1
ATOM 1967 C C . VAL A 1 249 ? 20.237 -2.426 -20.016 1.00 80.88 249 VAL A C 1
ATOM 1969 O O . VAL A 1 249 ? 19.292 -2.178 -20.766 1.00 80.88 249 VAL A O 1
ATOM 1972 N N . ARG A 1 250 ? 20.445 -3.648 -19.527 1.00 81.12 250 ARG A N 1
ATOM 1973 C CA . ARG A 1 250 ? 19.641 -4.819 -19.907 1.00 81.12 250 ARG A CA 1
ATOM 1974 C C . ARG A 1 250 ? 18.396 -4.996 -19.037 1.00 81.12 250 ARG A C 1
ATOM 1976 O O . ARG A 1 250 ? 17.305 -5.281 -19.543 1.00 81.12 250 ARG A O 1
ATOM 1983 N N . SER A 1 251 ? 18.568 -4.867 -17.729 1.00 84.56 251 SER A N 1
ATOM 1984 C CA . SER A 1 251 ? 17.516 -4.991 -16.729 1.00 84.56 251 SER A CA 1
ATOM 1985 C C . SER A 1 251 ? 17.789 -4.051 -15.565 1.00 84.56 251 SER A C 1
ATOM 1987 O O . SER A 1 251 ? 18.893 -3.537 -15.394 1.00 84.56 251 SER A O 1
ATOM 1989 N N . VAL A 1 252 ? 16.744 -3.826 -14.788 1.00 86.38 252 VAL A N 1
ATOM 1990 C CA . VAL A 1 252 ? 16.735 -3.028 -13.565 1.00 86.38 252 VAL A CA 1
ATOM 1991 C C . VAL A 1 252 ? 15.967 -3.798 -12.511 1.00 86.38 252 VAL A C 1
ATOM 1993 O O . VAL A 1 252 ? 15.017 -4.507 -12.845 1.00 86.38 252 VAL A O 1
ATOM 1996 N N . VAL A 1 253 ? 16.352 -3.652 -11.251 1.00 89.88 253 VAL A N 1
ATOM 1997 C CA . VAL A 1 253 ? 15.611 -4.225 -10.130 1.00 89.88 253 VAL A CA 1
ATOM 1998 C C . VAL A 1 253 ? 14.959 -3.081 -9.373 1.00 89.88 253 VAL A C 1
ATOM 2000 O O . VAL A 1 253 ? 15.631 -2.134 -8.973 1.00 89.88 253 VAL A O 1
ATOM 2003 N N . VAL A 1 254 ? 13.639 -3.147 -9.228 1.00 91.75 254 VAL A N 1
ATOM 2004 C CA . VAL A 1 254 ? 12.873 -2.235 -8.382 1.00 91.75 254 VAL A CA 1
ATOM 2005 C C . VAL A 1 254 ? 12.581 -2.950 -7.077 1.00 91.75 254 VAL A C 1
ATOM 2007 O O . VAL A 1 254 ? 11.916 -3.986 -7.068 1.00 91.75 254 VAL A O 1
ATOM 2010 N N . GLU A 1 255 ? 13.078 -2.384 -5.986 1.00 91.38 255 GLU A N 1
ATOM 2011 C CA . GLU A 1 255 ? 12.858 -2.899 -4.640 1.00 91.38 255 GLU A CA 1
ATOM 2012 C C . GLU A 1 255 ? 11.666 -2.175 -4.005 1.00 91.38 255 GLU A C 1
ATOM 2014 O O . GLU A 1 255 ? 11.615 -0.943 -3.960 1.00 91.38 255 GLU A O 1
ATOM 2019 N N . LEU A 1 256 ? 10.674 -2.941 -3.549 1.00 90.88 256 LEU A N 1
ATOM 2020 C CA . LEU A 1 256 ? 9.520 -2.424 -2.816 1.00 90.88 256 LEU A CA 1
ATOM 2021 C C . LEU A 1 256 ? 9.496 -3.043 -1.418 1.00 90.88 256 LEU A C 1
ATOM 2023 O O . LEU A 1 256 ? 9.323 -4.252 -1.268 1.00 90.88 256 LEU A O 1
ATOM 2027 N N . HIS A 1 257 ? 9.646 -2.179 -0.418 1.00 88.81 257 HIS A N 1
ATOM 2028 C CA . HIS A 1 257 ? 9.755 -2.531 0.995 1.00 88.81 257 HIS A CA 1
ATOM 2029 C C . HIS A 1 257 ? 8.437 -2.253 1.732 1.00 88.81 257 HIS A C 1
ATOM 2031 O O . HIS A 1 257 ? 8.031 -1.101 1.924 1.00 88.81 257 HIS A O 1
ATOM 2037 N N . GLU A 1 258 ? 7.739 -3.316 2.121 1.00 87.00 258 GLU A N 1
ATOM 2038 C CA . GLU A 1 258 ? 6.499 -3.311 2.909 1.00 87.00 258 GLU A CA 1
ATOM 2039 C C . GLU A 1 258 ? 6.654 -4.044 4.252 1.00 87.00 258 GLU A C 1
ATOM 2041 O O . GLU A 1 258 ? 5.687 -4.184 4.997 1.00 87.00 258 GLU A O 1
ATOM 2046 N N . GLU A 1 259 ? 7.865 -4.473 4.608 1.00 83.75 259 GLU A N 1
ATOM 2047 C CA . GLU A 1 259 ? 8.191 -5.152 5.865 1.00 83.75 259 GLU A CA 1
ATOM 2048 C C . GLU A 1 259 ? 7.907 -4.298 7.103 1.00 83.75 259 GLU A C 1
ATOM 2050 O O . GLU A 1 259 ? 7.586 -4.827 8.162 1.00 83.75 259 GLU A O 1
ATOM 2055 N N . TYR A 1 260 ? 7.938 -2.974 6.952 1.00 81.50 260 TYR A N 1
ATOM 2056 C CA . TYR A 1 260 ? 7.618 -2.019 8.014 1.00 81.50 260 TYR A CA 1
ATOM 2057 C C . TYR A 1 260 ? 6.141 -1.608 8.036 1.00 81.50 260 TYR A C 1
ATOM 2059 O O . TYR A 1 260 ? 5.781 -0.649 8.716 1.00 81.50 260 TYR A O 1
ATOM 2067 N N . ARG A 1 261 ? 5.288 -2.269 7.247 1.00 85.56 261 ARG A N 1
ATOM 2068 C CA . ARG A 1 261 ? 3.846 -2.008 7.185 1.00 85.56 261 ARG A CA 1
ATOM 2069 C C . ARG A 1 261 ? 3.079 -3.201 7.720 1.00 85.56 261 ARG A C 1
ATOM 2071 O O . ARG A 1 261 ? 3.469 -4.349 7.516 1.00 85.56 261 ARG A O 1
ATOM 2078 N N . ALA A 1 262 ? 1.938 -2.941 8.348 1.00 88.75 262 ALA A N 1
ATOM 2079 C CA . ALA A 1 262 ? 1.041 -4.018 8.760 1.00 88.75 262 ALA A CA 1
ATOM 2080 C C . ALA A 1 262 ? 0.382 -4.727 7.565 1.00 88.75 262 ALA A C 1
ATOM 2082 O O . ALA A 1 262 ? 0.187 -5.940 7.594 1.00 88.75 262 ALA A O 1
ATOM 2083 N N . TYR A 1 263 ? 0.107 -3.992 6.485 1.00 89.88 263 TYR A N 1
ATOM 2084 C CA . TYR A 1 263 ? -0.493 -4.532 5.267 1.00 89.88 263 TYR A CA 1
ATOM 2085 C C . TYR A 1 263 ? 0.537 -5.098 4.282 1.00 89.88 263 TYR A C 1
ATOM 2087 O O . TYR A 1 263 ? 1.744 -4.903 4.430 1.00 89.88 263 TYR A O 1
ATOM 2095 N N . VAL A 1 264 ? 0.037 -5.812 3.275 1.00 90.38 264 VAL A N 1
ATOM 2096 C CA . VAL A 1 264 ? 0.804 -6.351 2.142 1.00 90.38 264 VAL A CA 1
ATOM 2097 C C . VAL A 1 264 ? 0.048 -6.140 0.841 1.00 90.38 264 VAL A C 1
ATOM 2099 O O . VAL A 1 264 ? -1.182 -6.192 0.811 1.00 90.38 264 VAL A O 1
ATOM 2102 N N . THR A 1 265 ? 0.782 -5.925 -0.247 1.00 93.00 265 THR A N 1
ATOM 2103 C CA . THR A 1 265 ? 0.198 -5.750 -1.582 1.00 93.00 265 THR A CA 1
ATOM 2104 C C . THR A 1 265 ? 0.222 -7.056 -2.366 1.00 93.00 265 THR A C 1
ATOM 2106 O O . THR A 1 265 ? 1.206 -7.787 -2.342 1.00 93.00 265 THR A O 1
ATOM 2109 N N . CYS A 1 266 ? -0.853 -7.349 -3.088 1.00 92.56 266 CYS A N 1
ATOM 2110 C CA . CYS A 1 266 ? -0.968 -8.507 -3.967 1.00 92.56 266 CYS A CA 1
ATOM 2111 C C . CYS A 1 266 ? -1.675 -8.140 -5.277 1.00 92.56 266 CYS A C 1
ATOM 2113 O O . CYS A 1 266 ? -2.120 -7.009 -5.487 1.00 92.56 266 CYS A O 1
ATOM 2115 N N . SER A 1 267 ? -1.788 -9.106 -6.179 1.00 91.31 267 SER A N 1
ATOM 2116 C CA . SER A 1 267 ? -2.678 -9.056 -7.335 1.00 91.31 267 SER A CA 1
ATOM 2117 C C . SER A 1 267 ? -3.200 -10.458 -7.653 1.00 91.31 267 SER A C 1
ATOM 2119 O O . SER A 1 267 ? -2.906 -11.408 -6.934 1.00 91.31 267 SER A O 1
ATOM 2121 N N . GLU A 1 268 ? -3.940 -10.603 -8.753 1.00 85.44 268 GLU A N 1
ATOM 2122 C CA . GLU A 1 268 ? -4.381 -11.914 -9.259 1.00 85.44 268 GLU A CA 1
ATOM 2123 C C . GLU A 1 268 ? -3.228 -12.900 -9.496 1.00 85.44 268 GLU A C 1
ATOM 2125 O O . GLU A 1 268 ? -3.424 -14.109 -9.449 1.00 85.44 268 GLU A O 1
ATOM 2130 N N . ILE A 1 269 ? -2.026 -12.391 -9.777 1.00 85.81 269 ILE A N 1
ATOM 2131 C CA . ILE A 1 269 ? -0.867 -13.225 -10.113 1.00 85.81 269 ILE A CA 1
ATOM 2132 C C . ILE A 1 269 ? 0.305 -13.063 -9.145 1.00 85.81 269 ILE A C 1
ATOM 2134 O O . ILE A 1 269 ? 1.149 -13.951 -9.056 1.00 85.81 269 ILE A O 1
ATOM 2138 N N . ALA A 1 270 ? 0.389 -11.926 -8.453 1.00 88.12 270 ALA A N 1
ATOM 2139 C CA . ALA A 1 270 ? 1.465 -11.632 -7.523 1.00 88.12 270 ALA A CA 1
ATOM 2140 C C . ALA A 1 270 ? 0.964 -11.917 -6.101 1.00 88.12 270 ALA A C 1
ATOM 2142 O O . ALA A 1 270 ? 0.051 -11.225 -5.637 1.00 88.12 270 ALA A O 1
ATOM 2143 N N . PRO A 1 271 ? 1.525 -12.917 -5.398 1.00 87.88 271 PRO A N 1
ATOM 2144 C CA . PRO A 1 271 ? 1.100 -13.221 -4.039 1.00 87.88 271 PRO A CA 1
ATOM 2145 C C . PRO A 1 271 ? 1.447 -12.064 -3.089 1.00 87.88 271 PRO A C 1
ATOM 2147 O O . PRO A 1 271 ? 2.359 -11.283 -3.382 1.00 87.88 271 PRO A O 1
ATOM 2150 N N . PRO A 1 272 ? 0.747 -11.951 -1.946 1.00 86.94 272 PRO A N 1
ATOM 2151 C CA . PRO A 1 272 ? 1.099 -10.982 -0.918 1.00 86.94 272 PRO A CA 1
ATOM 2152 C C . PRO A 1 272 ? 2.506 -11.254 -0.380 1.00 86.94 272 PRO A C 1
ATOM 2154 O O . PRO A 1 272 ? 2.813 -12.385 -0.006 1.00 86.94 272 PRO A O 1
ATOM 2157 N N . ARG A 1 273 ? 3.348 -10.217 -0.327 1.00 85.31 273 ARG A N 1
ATOM 2158 C CA . ARG A 1 273 ? 4.711 -10.285 0.224 1.00 85.31 273 ARG A CA 1
ATOM 2159 C C . ARG A 1 273 ? 5.052 -9.017 0.997 1.00 85.31 273 ARG A C 1
ATOM 2161 O O . ARG A 1 273 ? 4.426 -7.974 0.801 1.00 85.31 273 ARG A O 1
ATOM 2168 N N . LYS A 1 274 ? 6.061 -9.119 1.864 1.00 85.06 274 LYS A N 1
ATOM 2169 C CA . LYS A 1 274 ? 6.618 -7.978 2.605 1.00 85.06 274 LYS A CA 1
ATOM 2170 C C . LYS A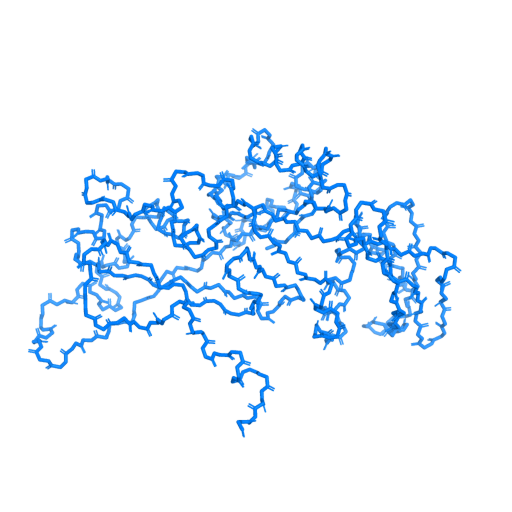 1 274 ? 7.732 -7.272 1.840 1.00 85.06 274 LYS A C 1
ATOM 2172 O O . LYS A 1 274 ? 7.867 -6.068 1.979 1.00 85.06 274 LYS A O 1
ATOM 2177 N N . ILE A 1 275 ? 8.494 -7.987 1.014 1.00 88.00 275 ILE A N 1
ATOM 2178 C CA . ILE A 1 275 ? 9.565 -7.398 0.203 1.00 88.00 275 ILE A CA 1
ATOM 2179 C C . ILE A 1 275 ? 9.435 -7.912 -1.229 1.00 88.00 275 ILE A C 1
ATOM 2181 O O . ILE A 1 275 ? 9.230 -9.108 -1.448 1.00 88.00 275 ILE A O 1
ATOM 2185 N N . PHE A 1 276 ? 9.560 -7.014 -2.204 1.00 89.19 276 PHE A N 1
ATOM 2186 C CA . PHE A 1 276 ? 9.531 -7.355 -3.623 1.00 89.19 276 PHE A CA 1
ATOM 2187 C C . PHE A 1 276 ? 10.830 -6.920 -4.291 1.00 89.19 276 PHE A C 1
ATOM 2189 O O . PHE A 1 276 ? 11.132 -5.731 -4.309 1.00 89.19 276 PHE A O 1
ATOM 2196 N N . PHE A 1 277 ? 11.542 -7.864 -4.907 1.00 90.25 277 PHE A N 1
ATOM 2197 C CA . PHE A 1 277 ? 12.625 -7.574 -5.844 1.00 90.25 277 PHE A CA 1
ATOM 2198 C C . PHE A 1 277 ? 12.088 -7.791 -7.252 1.00 90.25 277 PHE A C 1
ATOM 2200 O O . PHE A 1 277 ? 11.925 -8.921 -7.717 1.00 90.25 277 PHE A O 1
ATOM 2207 N N . ILE A 1 278 ? 11.733 -6.698 -7.914 1.00 91.56 278 ILE A N 1
ATOM 2208 C CA . ILE A 1 278 ? 11.065 -6.733 -9.208 1.00 91.56 278 ILE A CA 1
ATOM 2209 C C . ILE A 1 278 ? 12.109 -6.494 -10.284 1.00 91.56 278 ILE A C 1
ATOM 2211 O O . ILE A 1 278 ? 12.443 -5.351 -10.591 1.00 91.56 278 ILE A O 1
ATOM 2215 N N . GLU A 1 279 ? 12.617 -7.568 -10.883 1.00 89.88 279 GLU A N 1
ATOM 2216 C CA . GLU A 1 279 ? 13.506 -7.432 -12.029 1.00 89.88 279 GLU A CA 1
ATOM 2217 C C . GLU A 1 279 ? 12.698 -7.163 -13.302 1.00 89.88 279 GLU A C 1
ATOM 2219 O O . GLU A 1 279 ? 11.881 -7.973 -13.748 1.00 89.88 279 GLU A O 1
ATOM 2224 N N . TYR A 1 280 ? 12.930 -6.002 -13.903 1.00 89.31 280 TYR A N 1
ATOM 2225 C CA . TYR A 1 280 ? 12.265 -5.546 -15.109 1.00 89.31 280 TYR A CA 1
ATOM 2226 C C . TYR A 1 280 ? 13.234 -5.551 -16.287 1.00 89.31 280 TYR A C 1
ATOM 2228 O O . TYR A 1 280 ? 14.272 -4.888 -16.285 1.00 89.31 280 TYR A O 1
ATOM 2236 N N . LYS A 1 281 ? 12.889 -6.326 -17.316 1.00 87.56 281 LYS A N 1
ATOM 2237 C CA . LYS A 1 281 ? 13.683 -6.423 -18.543 1.00 87.56 281 LYS A CA 1
ATOM 2238 C C . LYS A 1 281 ? 13.338 -5.256 -19.459 1.00 87.56 281 LYS A C 1
ATOM 2240 O O . LYS A 1 281 ? 12.166 -5.028 -19.754 1.00 87.56 281 LYS A O 1
ATOM 2245 N N . LEU A 1 282 ? 14.356 -4.570 -19.968 1.00 83.69 282 LEU A N 1
ATOM 2246 C CA . LEU A 1 282 ? 14.169 -3.459 -20.904 1.00 83.69 282 LEU A CA 1
ATOM 2247 C C . LEU A 1 282 ? 14.034 -3.925 -22.360 1.00 83.69 282 LEU A C 1
ATOM 2249 O O . LEU A 1 282 ? 13.698 -3.136 -23.235 1.00 83.69 282 LEU A O 1
ATOM 2253 N N . ASN A 1 283 ? 14.254 -5.209 -22.642 1.00 76.88 283 ASN A N 1
ATOM 2254 C CA . ASN A 1 283 ? 14.041 -5.797 -23.959 1.00 76.88 283 ASN A CA 1
ATOM 2255 C C . ASN A 1 283 ? 13.418 -7.194 -23.814 1.00 76.88 283 ASN A C 1
ATOM 2257 O O . ASN A 1 283 ? 13.836 -7.975 -22.958 1.00 76.88 283 ASN A O 1
ATOM 2261 N N . LYS A 1 284 ? 12.436 -7.515 -24.666 1.00 73.81 284 LYS A N 1
ATOM 2262 C CA . LYS A 1 284 ? 11.810 -8.845 -24.738 1.00 73.81 284 LYS A CA 1
ATOM 2263 C C . LYS A 1 284 ? 12.825 -9.949 -25.070 1.00 73.81 284 LYS A C 1
ATOM 2265 O O . LYS A 1 284 ? 12.682 -11.066 -24.588 1.00 73.81 284 LYS A O 1
ATOM 2270 N N . ASP A 1 285 ? 13.846 -9.610 -25.859 1.00 74.62 285 ASP A N 1
ATOM 2271 C CA . ASP A 1 285 ? 14.861 -10.537 -26.366 1.00 74.62 285 ASP A CA 1
ATOM 2272 C C . ASP A 1 285 ? 16.093 -10.595 -25.442 1.00 74.62 285 ASP A C 1
ATOM 2274 O O . ASP A 1 285 ? 17.073 -11.278 -25.739 1.00 74.62 285 ASP A O 1
ATOM 2278 N N . ALA A 1 286 ? 16.063 -9.879 -24.309 1.00 72.94 286 ALA A N 1
ATOM 2279 C CA . ALA A 1 286 ? 17.134 -9.927 -23.324 1.00 72.94 286 ALA A CA 1
ATOM 2280 C C . ALA A 1 286 ? 17.290 -11.359 -22.782 1.00 72.94 286 ALA A C 1
ATOM 2282 O O . ALA A 1 286 ? 16.384 -11.910 -22.149 1.00 72.94 286 ALA A O 1
ATOM 2283 N N . SER A 1 287 ? 18.468 -11.936 -23.009 1.00 70.31 287 SER A N 1
ATOM 2284 C CA . SER A 1 287 ? 18.873 -13.261 -22.536 1.00 70.31 287 SER A CA 1
ATOM 2285 C C . SER A 1 287 ? 20.024 -13.155 -21.520 1.00 70.31 287 SER A C 1
ATOM 2287 O O . SER A 1 287 ? 20.454 -12.052 -21.162 1.00 70.31 287 SER A O 1
ATOM 2289 N N . GLY A 1 288 ? 20.475 -14.292 -20.986 1.00 72.00 288 GLY A N 1
ATOM 2290 C CA . GLY A 1 288 ? 21.543 -14.371 -19.982 1.00 72.00 288 GLY A CA 1
ATOM 2291 C C . GLY A 1 288 ? 21.046 -14.479 -18.538 1.00 72.00 288 GLY A C 1
ATOM 2292 O O . GLY A 1 288 ? 19.843 -14.544 -18.281 1.00 72.00 288 GLY A O 1
ATOM 2293 N N . ALA A 1 289 ? 21.989 -14.518 -17.593 1.00 70.31 289 ALA A N 1
ATOM 2294 C CA . ALA A 1 289 ? 21.689 -14.625 -16.167 1.00 70.31 289 ALA A CA 1
ATOM 2295 C C . ALA A 1 289 ? 20.963 -13.366 -15.671 1.00 70.31 289 ALA A C 1
ATOM 2297 O O . ALA A 1 289 ? 21.371 -12.243 -15.961 1.00 70.31 289 ALA A O 1
ATOM 2298 N N . PHE A 1 290 ? 19.857 -13.549 -14.962 1.00 74.50 290 PHE A N 1
ATOM 2299 C CA . PHE A 1 290 ? 19.098 -12.486 -14.304 1.00 74.50 290 PHE A CA 1
ATOM 2300 C C . PHE A 1 290 ? 19.384 -12.548 -12.804 1.00 74.50 290 PHE A C 1
ATOM 2302 O O . PHE A 1 290 ? 19.715 -13.618 -12.293 1.00 74.50 290 PHE A O 1
ATOM 2309 N N . ILE A 1 291 ? 19.321 -11.402 -12.130 1.00 74.31 291 ILE A N 1
ATOM 2310 C CA . ILE A 1 291 ? 19.658 -11.303 -10.705 1.00 74.31 291 ILE A CA 1
ATOM 2311 C C . ILE A 1 291 ? 18.558 -11.963 -9.868 1.00 74.31 291 ILE A C 1
ATOM 2313 O O . ILE A 1 291 ? 18.853 -12.608 -8.867 1.00 74.31 291 ILE A O 1
ATOM 2317 N N . GLN A 1 292 ? 17.305 -11.848 -10.311 1.00 76.69 292 GLN A N 1
ATOM 2318 C CA . GLN A 1 292 ? 16.130 -12.298 -9.585 1.00 76.69 292 GLN A CA 1
ATOM 2319 C C . GLN A 1 292 ? 15.151 -13.039 -10.504 1.00 76.69 292 GLN A C 1
ATOM 2321 O O . GLN A 1 292 ? 14.856 -12.633 -11.630 1.00 76.69 292 GLN A O 1
ATOM 2326 N N . ASN A 1 293 ? 14.562 -14.121 -9.994 1.00 78.50 293 ASN A N 1
ATOM 2327 C CA . ASN A 1 293 ? 13.379 -14.713 -10.608 1.00 78.50 293 ASN A CA 1
ATOM 2328 C C . ASN A 1 293 ? 12.127 -14.083 -9.992 1.00 78.50 293 ASN A C 1
ATOM 2330 O O . ASN A 1 293 ? 11.778 -14.378 -8.857 1.00 78.50 293 ASN A O 1
ATOM 2334 N N . ASN A 1 294 ? 11.384 -13.278 -10.754 1.00 81.00 294 ASN A N 1
ATOM 2335 C CA . ASN A 1 294 ? 10.169 -12.635 -10.235 1.00 81.00 294 ASN A CA 1
ATOM 2336 C C . ASN A 1 294 ? 9.125 -13.620 -9.671 1.00 81.00 294 ASN A C 1
ATOM 2338 O O . ASN A 1 294 ? 8.347 -13.237 -8.796 1.00 81.00 294 ASN A O 1
ATOM 2342 N N . SER A 1 295 ? 9.136 -14.875 -10.132 1.00 73.81 295 SER A N 1
ATOM 2343 C CA . SER A 1 295 ? 8.241 -15.943 -9.664 1.00 73.81 295 SER A CA 1
ATOM 2344 C C . SER A 1 295 ? 8.685 -16.557 -8.329 1.00 73.81 295 SER A C 1
ATOM 2346 O O . SER A 1 295 ? 7.866 -17.147 -7.627 1.00 73.81 295 SER A O 1
ATOM 2348 N N . ILE A 1 296 ? 9.967 -16.421 -7.969 1.00 71.62 296 ILE A N 1
ATOM 2349 C CA . ILE A 1 296 ? 10.593 -17.013 -6.781 1.00 71.62 296 ILE A CA 1
ATOM 2350 C C . ILE A 1 296 ? 11.342 -15.906 -6.031 1.00 71.62 296 ILE A C 1
ATOM 2352 O O . ILE A 1 296 ? 12.454 -15.538 -6.388 1.00 71.62 296 ILE A O 1
ATOM 2356 N N . GLN A 1 297 ? 10.715 -15.365 -4.987 1.00 68.62 297 GLN A N 1
ATOM 2357 C CA . GLN A 1 297 ? 11.346 -14.404 -4.080 1.00 68.62 297 GLN A CA 1
ATOM 2358 C C . GLN A 1 297 ? 11.662 -15.162 -2.784 1.00 68.62 297 GLN A C 1
ATOM 2360 O O . GLN A 1 297 ? 10.774 -15.383 -1.963 1.00 68.62 297 GLN A O 1
ATOM 2365 N N . ASP A 1 298 ? 12.898 -15.638 -2.632 1.00 56.00 298 ASP A N 1
ATOM 2366 C CA . ASP A 1 298 ? 13.304 -16.572 -1.561 1.00 56.00 298 ASP A CA 1
ATOM 2367 C C . ASP A 1 298 ? 13.336 -15.963 -0.143 1.00 56.00 298 ASP A C 1
ATOM 2369 O O . ASP A 1 298 ? 13.606 -16.653 0.843 1.00 56.00 298 ASP A O 1
ATOM 2373 N N . LEU A 1 299 ? 13.028 -14.673 -0.002 1.00 57.12 299 LEU A N 1
ATOM 2374 C CA . LEU A 1 299 ? 13.172 -13.945 1.260 1.00 57.12 299 LEU A CA 1
ATOM 2375 C C . LEU A 1 299 ? 12.038 -14.183 2.262 1.00 57.12 299 LEU A C 1
ATOM 2377 O O . LEU A 1 299 ? 12.266 -14.021 3.460 1.00 57.12 299 LEU A O 1
ATOM 2381 N N . ASP A 1 300 ? 10.871 -14.669 1.825 1.00 50.41 300 ASP A N 1
ATOM 2382 C CA . ASP A 1 300 ? 9.774 -15.002 2.748 1.00 50.41 300 ASP A CA 1
ATOM 2383 C C . ASP A 1 300 ? 10.184 -16.124 3.732 1.00 50.41 300 ASP A C 1
ATOM 2385 O O . ASP A 1 300 ? 9.740 -16.150 4.878 1.00 50.41 300 ASP A O 1
ATOM 2389 N N . ARG A 1 301 ? 11.099 -17.026 3.335 1.00 44.84 301 ARG A N 1
ATOM 2390 C CA . ARG A 1 301 ? 11.645 -18.081 4.217 1.00 44.84 301 ARG A CA 1
ATOM 2391 C C . ARG A 1 301 ? 12.702 -17.567 5.194 1.00 44.84 301 ARG A C 1
ATOM 2393 O O . ARG A 1 301 ? 12.803 -18.081 6.306 1.00 44.84 301 ARG A O 1
ATOM 2400 N N . ILE A 1 302 ? 13.481 -16.570 4.779 1.00 44.31 302 ILE A N 1
ATOM 2401 C CA . ILE A 1 302 ? 14.601 -16.024 5.556 1.00 44.31 302 ILE A CA 1
ATOM 2402 C C . ILE A 1 302 ? 14.083 -15.091 6.656 1.00 44.31 302 ILE A C 1
ATOM 2404 O O . ILE A 1 302 ? 14.566 -15.156 7.784 1.00 44.31 302 ILE A O 1
ATOM 2408 N N . VAL A 1 303 ? 13.057 -14.285 6.365 1.00 44.62 303 VAL A N 1
ATOM 2409 C CA . VAL A 1 303 ? 12.465 -13.348 7.335 1.00 44.62 303 VAL A CA 1
ATOM 2410 C C . VAL A 1 303 ? 11.599 -14.068 8.380 1.00 44.62 303 VAL A C 1
ATOM 2412 O O . VAL A 1 303 ? 11.596 -13.675 9.542 1.00 44.62 303 VAL A O 1
ATOM 2415 N N . LEU A 1 304 ? 10.924 -15.167 8.018 1.00 42.91 304 LEU A N 1
ATOM 2416 C CA . LEU A 1 304 ? 10.033 -15.904 8.931 1.00 42.91 304 LEU A CA 1
ATOM 2417 C C . LEU A 1 304 ? 10.728 -16.969 9.797 1.00 42.91 304 LEU A C 1
ATOM 2419 O O . LEU A 1 304 ? 10.050 -17.698 10.521 1.00 42.91 304 LEU A O 1
ATOM 2423 N N . GLY A 1 305 ? 12.055 -17.123 9.718 1.00 37.44 305 GLY A N 1
ATOM 2424 C CA . GLY A 1 305 ? 12.802 -18.087 10.541 1.00 37.44 305 GLY A CA 1
ATOM 2425 C C . GLY A 1 305 ? 12.350 -19.551 10.400 1.00 37.44 305 GLY A C 1
ATOM 2426 O O . GLY A 1 305 ? 12.707 -20.393 11.228 1.00 37.44 305 GLY A O 1
ATOM 2427 N N . ARG A 1 306 ? 11.564 -19.888 9.369 1.00 33.25 306 ARG A N 1
ATOM 2428 C CA . ARG A 1 306 ? 11.096 -21.255 9.136 1.00 33.25 306 ARG A CA 1
ATOM 2429 C C . ARG A 1 306 ? 12.220 -22.035 8.469 1.00 33.25 306 ARG A C 1
ATOM 2431 O O . ARG A 1 306 ? 12.405 -21.967 7.255 1.00 33.25 306 ARG A O 1
ATOM 2438 N N . LYS A 1 307 ? 12.992 -22.755 9.290 1.00 33.09 307 LYS A N 1
ATOM 2439 C CA . LYS A 1 307 ? 13.906 -23.798 8.813 1.00 33.09 307 LYS A CA 1
ATOM 2440 C C . LYS A 1 307 ? 13.122 -24.798 7.956 1.00 33.09 307 LYS A C 1
ATOM 2442 O O . LYS A 1 307 ? 11.993 -25.145 8.303 1.00 33.09 307 LYS A O 1
ATOM 2447 N N . ALA A 1 308 ? 13.738 -25.169 6.834 1.00 37.47 308 ALA A N 1
ATOM 2448 C CA . ALA A 1 308 ? 13.277 -26.204 5.916 1.00 37.47 308 ALA A CA 1
ATOM 2449 C C . ALA A 1 308 ? 13.062 -27.549 6.620 1.00 37.47 308 ALA A C 1
ATOM 2451 O O . ALA A 1 308 ? 13.793 -27.816 7.604 1.00 37.47 308 ALA A O 1
#

Radius of gyration: 21.99 Å; chains: 1; bounding box: 62×49×63 Å

Organism: NCBI:txid473426

Secondary structure (DSSP, 8-state):
-EEEHHHHHSHHHHHHHHHHHHHS-EEEEEEEEEEEEEE-GGG-EE-SSEEEEEEEEE-SSS-EEEEEEEEESEETTEEEEEEEETTEEEEEETTSPPEEESSHHHHHHHHHHHHT-HHHHTTT-EEEEEEEEE--EETTEETTTT-HHHHHHHHHHHHT-TTEEEEEEEEE-PPP-------TTS--TT-GGGSTTSHHHHT--HHHHHHHHHHHHHHHH--SS-TTTSSPPPPTT-GGGHHHHHTT--EEEEEEE-TTSS-EEE-SSS--BSEEEEEEES-TT--S--S-BTTB-THHHHHTT---

Foldseek 3Di:
DKFFLCLLPDDVSVVVVLVVCVVFNFWKKFKWKFFAKDWDQVQWDQDPFKTKTWIWTQPAPPDIDIDIDIATLAFPNWGWGWHDDPAWIWIDTPPDDIDIHNHPLRVLFVRCLRRVPLPVSQVRQEIATQDMDTFPDDSPDGPPPPPPVQVVVVVCCVPPNVRMGIMMGIDGDDQDAADDDDDPPDPPPPPPLRDVVHVLRVVDDPQLVSVQLRLLVCCLQVRNPPPPRPPDAADCPDPSNVSCVVVVPFKDWDKDAQLSTSYFYHYPQRDTDRIAGRIGGNDPPRDDDDPDDNNDDPCVCVVVVDDD

Sequence (308 aa):
MLLSAHQATNKDGKAVLLTVNKESPLTHYMVCTANRLKIDEQSITNGDNQITFQLREQISDDTWETHEISLPAVMNGAKASLSLDRVNVVLSAESKPNLVFDNAFSFMATMAEIIGAPDAISDFLKLKCLYVGQTELRTDYIRLQGHEKVQQALAEAVHYEPHREVFVKLLSFQDPFCNALSIPEVASELRVDWLPGGELLNNLPKAQLANLIEGALINYFKPILNVKLKHNFPSSRHSSYGYFYEREVRSVVVELHEEYRAYVTCSEIAPPRKIFFIEYKLNKDASGAFIQNNSIQDLDRIVLGRKA